Protein AF-A0A419F0R2-F1 (afdb_monomer)

Sequence (306 aa):
MMKPSVQKVLFILLLSLLSNFISAQNPELKITPLDKPAGEFGPIGFRITAPWMNGYIEMRYPETVDGDDGMYFIDHYRPDMLAHFKMEKYPDWTINQTGGEISYSYTTPEGIEFGGYVNPKSDEVNLEFFVKNHSDKIIKNISPQICLMLDKSDDFNKLKTTSDVFIWAGNKCIGLDKTTPTAANKGRDAQLVIPRKGFTNMQAVGKTKILGPGEDIGTWWRTNEESDEDIILRESRDKKHLVAVSWPGEVSFIIYNSLNPCIHAGPSIQFTIEPGRERHWYGIIYLMKNDPGELLKKYKNGKRNN

Mean predicted aligned error: 5.45 Å

Nearest PDB structures (foldseek):
  2ciq-assembly1_A  TM=4.573E-01  e=3.423E-04  Saccharomyces cerevisiae S288C
  4fqe-assembly1_A  TM=2.018E-01  e=5.118E+00  Dickeya dadantii 3937
  5h2d-assembly1_A  TM=2.076E-01  e=8.298E+00  Kluyveromyces lactis NRRL Y-1140
  5wvr-assembly1_A  TM=1.808E-01  e=9.749E+00  Kluyveromyces lactis NRRL Y-1140
  8us4-assembly1_A  TM=1.404E-01  e=5.118E+00  Pseudomonas aeruginosa PAO1

Solvent-accessible surface area (backbone atoms only — not comparable to full-atom values): 16326 Å² total; per-residue (Å²): 138,83,78,81,62,72,70,63,60,55,54,54,54,51,54,59,58,59,66,62,62,58,71,76,69,64,71,53,40,45,64,44,73,52,72,78,54,95,56,77,47,39,57,46,34,31,37,43,34,45,86,88,51,54,60,32,33,38,37,27,64,47,40,30,32,35,34,74,93,44,30,70,38,53,27,56,92,40,97,89,56,62,42,80,60,79,65,88,71,81,66,67,74,50,70,41,88,88,66,55,26,38,33,40,57,44,68,48,98,75,32,44,32,39,36,38,42,40,40,52,40,69,43,37,35,43,36,36,41,40,41,35,28,67,28,94,55,73,46,40,49,36,32,44,41,35,38,42,37,23,63,59,11,80,41,46,36,64,57,67,58,37,71,53,29,36,37,36,37,93,93,33,84,42,38,53,61,74,38,40,66,32,38,78,76,69,75,46,75,45,30,41,36,33,36,22,65,94,55,82,83,48,56,45,86,88,71,42,67,55,68,61,70,51,33,74,54,84,84,29,28,28,32,60,54,38,28,74,55,42,44,41,36,35,45,28,74,85,57,59,30,30,42,32,36,27,13,65,93,31,40,40,41,33,40,39,34,15,86,61,26,29,46,26,23,31,45,46,54,62,41,71,39,48,53,77,34,68,51,76,47,58,34,41,36,39,52,40,66,55,41,71,68,60,50,51,50,50,54,66,70,65,53,71,89,127

Radius of gyration: 22.6 Å; Cα contacts (8 Å, |Δi|>4): 716; chains: 1; bounding box: 56×76×64 Å

Secondary structure (DSSP, 8-state):
-PPPPHHHHHHHHHHHHHTT---------EEEEPPPPSSS----EEEEE-TT-SB-EEEEEEEEEEETTEEEEESS--TTS-BSS--SSPPPPEE-TTT--EEEEEE-TTSEEEEEEEEE-SSEEEEEEEEEE-SSSPEEEEEEEEEEE-TTBTTT--SS--TTEEEEETTEEEEGGGSSS-HHHHTS--EEEEEBTT--S-EEGGGEE--STT-EETTEEE-SS-BSSSEEEEE-TTSSEEEEEE-TT--SEEEEETTTTEEE----S-EEE-TT-EEEEEEEEEEEES-HHHHHHHHHHT----

pLDDT: mean 91.79, std 13.31, range [42.09, 98.81]

Structure (mmCIF, N/CA/C/O backbone):
data_AF-A0A419F0R2-F1
#
_entry.id   AF-A0A419F0R2-F1
#
loop_
_atom_site.group_PDB
_atom_site.id
_atom_site.type_symbol
_atom_site.label_atom_id
_atom_site.label_alt_id
_atom_site.label_comp_id
_atom_site.label_asym_id
_atom_site.label_entity_id
_atom_site.label_seq_id
_atom_site.pdbx_PDB_ins_code
_atom_site.Cartn_x
_atom_site.Cartn_y
_atom_site.Cartn_z
_atom_site.occupancy
_atom_site.B_iso_or_equiv
_atom_site.auth_seq_id
_atom_site.auth_comp_id
_atom_site.auth_asym_id
_atom_site.auth_atom_id
_atom_site.pdbx_PDB_model_num
ATOM 1 N N . MET A 1 1 ? 26.197 -56.086 42.556 1.00 48.00 1 MET A N 1
ATOM 2 C CA . MET A 1 1 ? 26.161 -54.680 42.092 1.00 48.00 1 MET A CA 1
ATOM 3 C C . MET A 1 1 ? 26.710 -54.624 40.669 1.00 48.00 1 MET A C 1
ATOM 5 O O . MET A 1 1 ? 27.912 -54.765 40.489 1.00 48.00 1 MET A O 1
ATOM 9 N N . MET A 1 2 ? 25.839 -54.538 39.657 1.00 42.09 2 MET A N 1
ATOM 10 C CA . MET A 1 2 ? 26.239 -54.518 38.240 1.00 42.09 2 MET A CA 1
ATOM 11 C C . MET A 1 2 ? 26.561 -53.087 37.794 1.00 42.09 2 MET A C 1
ATOM 13 O O . MET A 1 2 ? 25.745 -52.185 37.973 1.00 42.09 2 MET A O 1
ATOM 17 N N . LYS A 1 3 ? 27.750 -52.892 37.210 1.00 50.62 3 LYS A N 1
ATOM 18 C CA . LYS A 1 3 ? 28.144 -51.638 36.555 1.00 50.62 3 LYS A CA 1
ATOM 19 C C . LYS A 1 3 ? 27.260 -51.421 35.315 1.00 50.62 3 LYS A C 1
ATOM 21 O O . LYS A 1 3 ? 27.138 -52.353 34.518 1.00 50.62 3 LYS A O 1
ATOM 26 N N . PRO A 1 4 ? 26.653 -50.238 35.118 1.00 52.69 4 PRO A N 1
ATOM 27 C CA . PRO A 1 4 ? 25.913 -49.954 33.894 1.00 52.69 4 PRO A CA 1
ATOM 28 C C . PRO A 1 4 ? 26.860 -50.007 32.687 1.00 52.69 4 PRO A C 1
ATOM 30 O O . PRO A 1 4 ? 27.952 -49.438 32.710 1.00 52.69 4 PRO A O 1
ATOM 33 N N . SER A 1 5 ? 26.455 -50.731 31.640 1.00 57.19 5 SER A N 1
ATOM 34 C CA . SER A 1 5 ? 27.241 -50.902 30.417 1.00 57.19 5 SER A CA 1
ATOM 35 C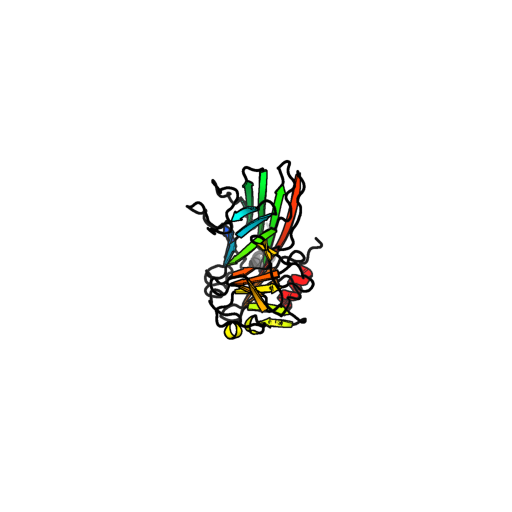 C . SER A 1 5 ? 27.398 -49.569 29.683 1.00 57.19 5 SER A C 1
ATOM 37 O O . SER A 1 5 ? 26.402 -48.900 29.395 1.00 57.19 5 SER A O 1
ATOM 39 N N . VAL A 1 6 ? 28.633 -49.246 29.300 1.00 58.06 6 VAL A N 1
ATOM 40 C CA . VAL A 1 6 ? 29.054 -48.044 28.552 1.00 58.06 6 VAL A CA 1
ATOM 41 C C . VAL A 1 6 ? 28.182 -47.753 27.311 1.00 58.06 6 VAL A C 1
ATOM 43 O O . VAL A 1 6 ? 27.991 -46.596 26.948 1.00 58.06 6 VAL A O 1
ATOM 46 N N . GLN A 1 7 ? 27.542 -48.769 26.720 1.00 56.03 7 GLN A N 1
ATOM 47 C CA . GLN A 1 7 ? 26.613 -48.615 25.590 1.00 56.03 7 GLN A CA 1
ATOM 48 C C . GLN A 1 7 ? 25.341 -47.795 25.885 1.00 56.03 7 GLN A C 1
ATOM 50 O O . GLN A 1 7 ? 24.845 -47.130 24.980 1.00 56.03 7 GLN A O 1
ATOM 55 N N . LYS A 1 8 ? 24.815 -47.775 27.121 1.00 52.78 8 LYS A N 1
ATOM 56 C CA . LYS A 1 8 ? 23.612 -46.973 27.444 1.00 52.78 8 LYS A CA 1
ATOM 57 C C . LYS A 1 8 ? 23.913 -45.480 27.596 1.00 52.78 8 LYS A C 1
ATOM 59 O O . LYS A 1 8 ? 23.045 -44.659 27.322 1.00 52.78 8 LYS A O 1
ATOM 64 N N . VAL A 1 9 ? 25.140 -45.126 27.980 1.00 55.31 9 VAL A N 1
ATOM 65 C CA . VAL A 1 9 ? 25.569 -43.723 28.108 1.00 55.31 9 VAL A CA 1
ATOM 66 C C . VAL A 1 9 ? 25.796 -43.099 26.728 1.00 55.31 9 VAL A C 1
ATOM 68 O O . VAL A 1 9 ? 25.415 -41.954 26.504 1.00 55.31 9 VAL A O 1
ATOM 71 N N . LEU A 1 10 ? 26.317 -43.872 25.768 1.00 54.31 10 LEU A N 1
ATOM 72 C CA . LEU A 1 10 ? 26.559 -43.389 24.404 1.00 54.31 10 LEU A CA 1
ATOM 73 C C . LEU A 1 10 ? 25.256 -43.121 23.622 1.00 54.31 10 LEU A C 1
ATOM 75 O O . LEU A 1 10 ? 25.200 -42.193 22.820 1.00 54.31 10 LEU A O 1
ATOM 79 N N . PHE A 1 11 ? 24.190 -43.886 23.886 1.00 53.84 11 PHE A N 1
ATOM 80 C CA . PHE A 1 11 ? 22.898 -43.724 23.203 1.00 53.84 11 PHE A CA 1
ATOM 81 C C . PHE A 1 11 ? 22.106 -42.499 23.697 1.00 53.84 11 PHE A C 1
ATOM 83 O O . PHE A 1 11 ? 21.453 -41.825 22.905 1.00 53.84 11 PHE A O 1
ATOM 90 N N . ILE A 1 12 ? 22.211 -42.159 24.989 1.00 54.66 12 ILE A N 1
ATOM 91 C CA . ILE A 1 12 ? 21.603 -40.937 25.547 1.00 54.66 12 ILE A CA 1
ATOM 92 C C . ILE A 1 12 ? 22.347 -39.688 25.046 1.00 54.66 12 ILE A C 1
ATOM 94 O O . ILE A 1 12 ? 21.705 -38.699 24.699 1.00 54.66 12 ILE A O 1
ATOM 98 N N . LEU A 1 13 ? 23.678 -39.759 24.905 1.00 52.50 13 LEU A N 1
ATOM 99 C CA . LEU A 1 13 ? 24.477 -38.667 24.338 1.00 52.50 13 LEU A CA 1
ATOM 100 C C . LEU A 1 13 ? 24.155 -38.393 22.857 1.00 52.50 13 LEU A C 1
ATOM 102 O O . LEU A 1 13 ? 24.107 -37.231 22.452 1.00 52.50 13 LEU A O 1
ATOM 106 N N . LEU A 1 14 ? 23.851 -39.428 22.061 1.00 50.59 14 LEU A N 1
ATOM 107 C CA . LEU A 1 14 ? 23.432 -39.251 20.664 1.00 50.59 14 LEU A CA 1
ATOM 108 C C . LEU A 1 14 ? 22.038 -38.607 20.537 1.00 50.59 14 LEU A C 1
ATOM 110 O O . LEU A 1 14 ? 21.841 -37.760 19.667 1.00 50.59 14 LEU A O 1
ATOM 114 N N . LEU A 1 15 ? 21.086 -38.938 21.421 1.00 51.28 15 LEU A N 1
ATOM 115 C CA . LEU A 1 15 ? 19.764 -38.291 21.433 1.00 51.28 15 LEU A CA 1
ATOM 116 C C . LEU A 1 15 ? 19.819 -36.829 21.909 1.00 51.28 15 LEU A C 1
ATOM 118 O O . LEU A 1 15 ? 19.055 -36.007 21.402 1.00 51.28 15 LEU A O 1
ATOM 122 N N . SER A 1 16 ? 20.747 -36.470 22.805 1.00 50.94 16 SER A N 1
ATOM 123 C CA . SER A 1 16 ? 20.987 -35.067 23.191 1.00 50.94 16 SER A CA 1
ATOM 124 C C . SER A 1 16 ? 21.730 -34.243 22.129 1.00 50.94 16 SER A C 1
ATOM 126 O O . SER A 1 16 ? 21.628 -33.019 22.109 1.00 50.94 16 SER A O 1
ATOM 128 N N . LEU A 1 17 ? 22.461 -34.895 21.218 1.00 49.03 17 LEU A N 1
ATOM 129 C CA . LEU A 1 17 ? 23.081 -34.229 20.066 1.00 49.03 17 LEU A CA 1
ATOM 130 C C . LEU A 1 17 ? 22.094 -34.055 18.900 1.00 49.03 17 LEU A C 1
ATOM 132 O O . LEU A 1 17 ? 22.219 -33.099 18.143 1.00 49.03 17 LEU A O 1
ATOM 136 N N . LEU A 1 18 ? 21.068 -34.909 18.795 1.00 50.09 18 LEU A N 1
ATOM 137 C CA . LEU A 1 18 ? 20.003 -34.791 17.789 1.00 50.09 18 LEU A CA 1
ATOM 138 C C . LEU A 1 18 ? 18.869 -33.831 18.187 1.00 50.09 18 LEU A C 1
ATOM 140 O O . LEU A 1 18 ? 18.204 -33.289 17.312 1.00 50.09 18 LEU A O 1
ATOM 144 N N . SER A 1 19 ? 18.674 -33.559 19.479 1.00 48.81 19 SER A N 1
ATOM 145 C CA . SER A 1 19 ? 17.728 -32.530 19.956 1.00 48.81 19 SER A CA 1
ATOM 146 C C . SER A 1 19 ? 18.308 -31.107 19.924 1.00 48.81 19 SER A C 1
ATOM 148 O O . SER A 1 19 ? 17.569 -30.143 20.092 1.00 48.81 19 SER A O 1
ATOM 150 N N . ASN A 1 20 ? 19.606 -30.976 19.617 1.00 44.16 20 ASN A N 1
ATOM 151 C CA . ASN A 1 20 ? 20.259 -29.713 19.269 1.00 44.16 20 ASN A CA 1
ATOM 152 C C . ASN A 1 20 ? 20.347 -29.466 17.754 1.00 44.16 20 ASN A C 1
ATOM 154 O O . ASN A 1 20 ? 20.950 -28.475 17.341 1.00 44.16 20 ASN A O 1
ATOM 158 N N . PHE A 1 21 ? 19.630 -30.242 16.925 1.00 49.34 21 PHE A N 1
ATOM 159 C CA . PHE A 1 21 ? 18.995 -29.651 15.742 1.00 49.34 21 PHE A CA 1
ATOM 160 C C . PHE A 1 21 ? 17.863 -28.744 16.233 1.00 49.34 21 PHE A C 1
ATOM 162 O O . PHE A 1 21 ? 16.681 -28.980 15.992 1.00 49.34 21 PHE A O 1
ATOM 169 N N . ILE A 1 22 ? 18.272 -27.711 16.978 1.00 53.12 22 ILE A N 1
ATOM 170 C CA . ILE A 1 22 ? 17.604 -26.432 17.091 1.00 53.12 22 ILE A CA 1
ATOM 171 C C . ILE A 1 22 ? 17.169 -26.171 15.666 1.00 53.12 22 ILE A C 1
ATOM 173 O O . ILE A 1 22 ? 18.026 -25.997 14.796 1.00 53.12 22 ILE A O 1
ATOM 177 N N . SER A 1 23 ? 15.861 -26.305 15.421 1.00 49.38 23 SER A N 1
ATOM 178 C CA . SER A 1 23 ? 15.212 -25.802 14.222 1.00 49.38 23 SER A CA 1
ATOM 179 C C . SER A 1 23 ? 15.902 -24.485 13.963 1.00 49.38 23 SER A C 1
ATOM 181 O O . SER A 1 23 ? 15.753 -23.588 14.793 1.00 49.38 23 SER A O 1
ATOM 183 N N . ALA A 1 24 ? 16.768 -24.428 12.946 1.00 48.16 24 ALA A N 1
ATOM 184 C CA . ALA A 1 24 ? 17.419 -23.195 12.565 1.00 48.16 24 ALA A CA 1
ATOM 185 C C . ALA A 1 24 ? 16.235 -22.296 12.265 1.00 48.16 24 ALA A C 1
ATOM 187 O O . ALA A 1 24 ? 15.557 -22.508 11.260 1.00 48.16 24 ALA A O 1
ATOM 188 N N . GLN A 1 25 ? 15.863 -21.467 13.245 1.00 56.91 25 GLN A N 1
ATOM 189 C CA . GLN A 1 25 ? 14.710 -20.601 13.155 1.00 56.91 25 GLN A CA 1
ATOM 190 C C . GLN A 1 25 ? 15.072 -19.751 11.961 1.00 56.91 25 GLN A C 1
ATOM 192 O O . GLN A 1 25 ? 16.032 -18.978 12.028 1.00 56.91 25 GLN A O 1
ATOM 197 N N . ASN A 1 26 ? 14.428 -20.042 10.825 1.00 56.28 26 ASN A N 1
ATOM 198 C CA . ASN A 1 26 ? 14.600 -19.264 9.615 1.00 56.28 26 ASN A CA 1
ATOM 199 C C . ASN A 1 26 ? 14.479 -17.827 10.080 1.00 56.28 26 ASN A C 1
ATOM 201 O O . ASN A 1 26 ? 13.499 -17.540 10.763 1.00 56.28 26 ASN A O 1
ATOM 205 N N . PRO A 1 27 ? 15.493 -16.987 9.853 1.00 60.75 27 PRO A N 1
ATOM 206 C CA . PRO A 1 27 ? 15.555 -15.725 10.554 1.00 60.75 27 PRO A CA 1
ATOM 207 C C . PRO A 1 27 ? 14.294 -14.936 10.177 1.00 60.75 27 PRO A C 1
ATOM 209 O O . PRO A 1 27 ? 14.055 -14.652 9.003 1.00 60.75 27 PRO A O 1
ATOM 212 N N . GLU A 1 28 ? 13.420 -14.754 11.169 1.00 87.19 28 GLU A N 1
ATOM 213 C CA . GLU A 1 28 ? 12.020 -14.405 10.938 1.00 87.19 28 GLU A CA 1
ATOM 214 C C . GLU A 1 28 ? 11.892 -12.917 10.626 1.00 87.19 28 GLU A C 1
ATOM 216 O O . GLU A 1 28 ? 12.677 -12.085 11.098 1.00 87.19 28 GLU A O 1
ATOM 221 N N . LEU A 1 29 ? 10.883 -12.569 9.828 1.00 95.94 29 LEU A N 1
ATOM 222 C CA . LEU A 1 29 ? 10.497 -11.178 9.664 1.00 95.94 29 LEU A CA 1
ATOM 223 C C . LEU A 1 29 ? 10.093 -10.614 11.022 1.00 95.94 29 LEU A C 1
ATOM 225 O O . LEU A 1 29 ? 9.286 -11.201 11.742 1.00 95.94 29 LEU A O 1
ATOM 229 N N . LYS A 1 30 ? 10.616 -9.437 11.353 1.00 96.69 30 LYS A N 1
ATOM 230 C CA . LYS A 1 30 ? 10.228 -8.724 12.566 1.00 96.69 30 LYS A CA 1
ATOM 231 C C . LYS A 1 30 ? 9.359 -7.538 12.198 1.00 96.69 30 LYS A C 1
ATOM 233 O O . LYS A 1 30 ? 9.728 -6.735 11.340 1.00 96.69 30 LYS A O 1
ATOM 238 N N . ILE A 1 31 ? 8.236 -7.422 12.896 1.00 97.94 31 ILE A N 1
ATOM 239 C CA . ILE A 1 31 ? 7.354 -6.262 12.831 1.00 97.94 31 ILE A CA 1
ATOM 240 C C . ILE A 1 31 ? 7.406 -5.485 14.140 1.00 97.94 31 ILE A C 1
ATOM 242 O O . ILE A 1 31 ? 7.629 -6.044 15.214 1.00 97.94 31 ILE A O 1
ATOM 246 N N . THR A 1 32 ? 7.281 -4.166 14.068 1.00 98.00 32 THR A N 1
ATOM 247 C CA . THR A 1 32 ? 7.277 -3.299 15.253 1.00 98.00 32 THR A CA 1
ATOM 248 C C . THR A 1 32 ? 6.362 -2.110 14.995 1.00 98.00 32 THR A C 1
ATOM 250 O O . THR A 1 32 ? 6.541 -1.462 13.965 1.00 98.00 32 THR A O 1
ATOM 253 N N . PRO A 1 33 ? 5.400 -1.804 15.883 1.00 98.50 33 PRO A N 1
ATOM 254 C CA . PRO A 1 33 ? 4.568 -0.614 15.742 1.00 98.50 33 PRO A CA 1
ATOM 255 C C . PRO A 1 33 ? 5.384 0.664 15.532 1.00 98.50 33 PRO A C 1
ATOM 257 O O . PRO A 1 33 ? 6.482 0.802 16.077 1.00 98.50 33 PRO A O 1
ATOM 260 N N . LEU A 1 34 ? 4.847 1.597 14.748 1.00 98.31 34 LEU A N 1
ATOM 261 C CA . LEU A 1 34 ? 5.403 2.943 14.661 1.00 98.31 34 LEU A CA 1
ATOM 262 C C . LEU A 1 34 ? 5.211 3.689 15.981 1.00 98.31 34 LEU A C 1
ATOM 264 O O . LEU A 1 34 ? 4.262 3.445 16.731 1.00 98.31 34 LEU A O 1
ATOM 268 N N . ASP A 1 35 ? 6.122 4.620 16.239 1.00 97.50 35 ASP A N 1
ATOM 269 C CA . ASP A 1 35 ? 6.008 5.534 17.365 1.00 97.50 35 ASP A CA 1
ATOM 270 C C . ASP A 1 35 ? 4.767 6.417 17.187 1.00 97.50 35 ASP A C 1
ATOM 272 O O . ASP A 1 35 ? 4.438 6.832 16.072 1.00 97.50 35 ASP A O 1
ATOM 276 N N . LYS A 1 36 ? 4.073 6.717 18.290 1.00 96.44 36 LYS A N 1
ATOM 277 C CA . LYS A 1 36 ? 2.888 7.576 18.228 1.00 96.44 36 LYS A CA 1
ATOM 278 C C . LYS A 1 36 ? 3.276 8.971 17.730 1.00 96.44 36 LYS A C 1
ATOM 280 O O . LYS A 1 36 ? 4.237 9.545 18.253 1.00 96.44 36 LYS A O 1
ATOM 285 N N . PRO A 1 37 ? 2.524 9.548 16.781 1.00 94.56 37 PRO A N 1
ATOM 286 C CA . PRO A 1 37 ? 2.745 10.919 16.352 1.00 94.56 37 PRO A CA 1
ATOM 287 C C . PRO A 1 37 ? 2.638 11.897 17.523 1.00 94.56 37 PRO A C 1
ATOM 289 O O . PRO A 1 37 ? 1.771 11.769 18.385 1.00 94.56 37 PRO A O 1
ATOM 292 N N . ALA A 1 38 ? 3.518 12.898 17.538 1.00 90.62 38 ALA A N 1
ATOM 293 C CA . ALA A 1 38 ? 3.481 13.973 18.530 1.00 90.62 38 ALA A CA 1
ATOM 294 C C . ALA A 1 38 ? 2.476 15.088 18.176 1.00 90.62 38 ALA A C 1
ATOM 296 O O . ALA A 1 38 ? 2.225 15.967 18.997 1.00 90.62 38 ALA A O 1
ATOM 297 N N . GLY A 1 39 ? 1.947 15.088 16.948 1.00 89.38 39 GLY A N 1
ATOM 298 C CA . GLY A 1 39 ? 1.055 16.120 16.424 1.00 89.38 39 GLY A CA 1
ATOM 299 C C . GLY A 1 39 ? -0.328 15.595 16.049 1.00 89.38 39 GLY A C 1
ATOM 300 O O . GLY A 1 39 ? -0.652 14.430 16.257 1.00 89.38 39 GLY A O 1
ATOM 301 N N . GLU A 1 40 ? -1.129 16.483 15.460 1.00 89.00 40 GLU A N 1
ATOM 302 C CA . GLU A 1 40 ? -2.480 16.175 14.967 1.00 89.00 40 GLU A CA 1
ATOM 303 C C . GLU A 1 40 ? -2.468 15.071 13.903 1.00 89.00 40 GLU A C 1
ATOM 305 O O . GLU A 1 40 ? -3.311 14.179 13.918 1.00 89.00 40 GLU A O 1
ATOM 310 N N . PHE A 1 41 ? -1.470 15.105 13.022 1.00 94.06 41 PHE A N 1
ATOM 311 C CA . PHE A 1 41 ? -1.293 14.135 11.951 1.00 94.06 41 PHE A CA 1
ATOM 312 C C . PHE A 1 41 ? -0.090 13.236 12.217 1.00 94.06 41 PHE A C 1
ATOM 314 O O . PHE A 1 41 ? 0.963 13.693 12.674 1.00 94.06 41 PHE A O 1
ATOM 321 N N . GLY A 1 42 ? -0.231 11.974 11.842 1.00 95.31 42 GLY A N 1
ATOM 322 C CA . GLY A 1 42 ? 0.866 11.050 11.640 1.00 95.31 42 GLY A CA 1
ATOM 323 C C . GLY A 1 42 ? 0.367 9.620 11.437 1.00 95.31 42 GLY A C 1
ATOM 324 O O . GLY A 1 42 ? -0.796 9.316 11.713 1.00 95.31 42 GLY A O 1
ATOM 325 N N . PRO A 1 43 ? 1.233 8.736 10.925 1.00 97.06 43 PRO A N 1
ATOM 326 C CA . PRO A 1 43 ? 0.846 7.388 10.540 1.00 97.06 43 PRO A CA 1
ATOM 327 C C . PRO A 1 43 ? 0.484 6.531 11.752 1.00 97.06 43 PRO A C 1
ATOM 329 O O . PRO A 1 43 ? 1.222 6.468 12.736 1.00 97.06 43 PRO A O 1
ATOM 332 N N . ILE A 1 44 ? -0.615 5.787 11.629 1.00 97.88 44 ILE A N 1
ATOM 333 C CA . ILE A 1 44 ? -0.792 4.530 12.357 1.00 97.88 44 ILE A CA 1
ATOM 334 C C . ILE A 1 44 ? -0.203 3.446 11.466 1.00 97.88 44 ILE A C 1
ATOM 336 O O . ILE A 1 44 ? -0.573 3.328 10.301 1.00 97.88 44 ILE A O 1
ATOM 340 N N . GLY A 1 45 ? 0.738 2.663 11.974 1.00 98.25 45 GLY A N 1
ATOM 341 C CA . GLY A 1 45 ? 1.421 1.692 11.135 1.00 98.25 45 GLY A CA 1
ATOM 342 C C . GLY A 1 45 ? 2.465 0.885 11.873 1.00 98.25 45 GLY A C 1
ATOM 343 O O . GLY A 1 45 ? 2.560 0.925 13.101 1.00 98.25 45 GLY A O 1
ATOM 344 N N . PHE A 1 46 ? 3.269 0.160 11.107 1.00 98.75 46 PHE A N 1
ATOM 345 C CA . PHE A 1 46 ? 4.344 -0.668 11.638 1.00 98.75 46 PHE A CA 1
ATOM 346 C C . PHE A 1 46 ? 5.534 -0.732 10.679 1.00 98.75 46 PHE A C 1
ATOM 348 O O . PHE A 1 46 ? 5.393 -0.614 9.462 1.00 98.75 46 PHE A O 1
ATOM 355 N N . ARG A 1 47 ? 6.717 -0.938 11.254 1.00 98.69 47 ARG A N 1
ATOM 356 C CA . ARG A 1 47 ? 7.966 -1.234 10.551 1.00 98.69 47 ARG A CA 1
ATOM 357 C C . ARG A 1 47 ? 8.044 -2.727 10.274 1.00 98.69 47 ARG A C 1
ATOM 359 O O . ARG A 1 47 ? 7.626 -3.525 11.113 1.00 98.69 47 ARG A O 1
ATOM 366 N N . ILE A 1 48 ? 8.637 -3.093 9.145 1.00 98.62 48 ILE A N 1
ATOM 367 C CA . ILE A 1 48 ? 8.985 -4.469 8.793 1.00 98.62 48 ILE A CA 1
ATOM 368 C C . ILE A 1 48 ? 10.484 -4.511 8.521 1.00 98.62 48 ILE A C 1
ATOM 370 O O . ILE A 1 48 ? 10.996 -3.754 7.695 1.00 98.62 48 ILE A O 1
ATOM 374 N N . THR A 1 49 ? 11.181 -5.408 9.207 1.00 98.25 49 THR A N 1
ATOM 375 C CA . THR A 1 49 ? 12.601 -5.695 8.980 1.00 98.25 49 THR A CA 1
ATOM 376 C C . THR A 1 49 ? 12.772 -7.143 8.563 1.00 98.25 49 THR A C 1
ATOM 378 O O . THR A 1 49 ? 12.146 -8.033 9.146 1.00 98.25 49 THR A O 1
ATOM 381 N N . ALA A 1 50 ? 13.661 -7.371 7.600 1.00 97.56 50 ALA A N 1
ATOM 382 C CA . ALA A 1 50 ? 14.118 -8.697 7.217 1.00 97.56 50 ALA A CA 1
ATOM 383 C C . ALA A 1 50 ? 15.631 -8.826 7.483 1.00 97.56 50 ALA A C 1
ATOM 385 O O . ALA A 1 50 ? 16.346 -7.832 7.375 1.00 97.56 50 ALA A O 1
ATOM 386 N N . PRO A 1 51 ? 16.154 -10.028 7.773 1.00 96.69 51 PRO A N 1
ATOM 387 C CA . PRO A 1 51 ? 17.576 -10.237 8.088 1.00 96.69 51 PRO A CA 1
ATOM 388 C C . PRO A 1 51 ? 18.546 -9.817 6.976 1.00 96.69 51 PRO A C 1
ATOM 390 O O . PRO A 1 51 ? 19.696 -9.485 7.243 1.00 96.69 51 PRO A O 1
ATOM 393 N N . TRP A 1 52 ? 18.087 -9.868 5.726 1.00 97.06 52 TRP A N 1
ATOM 394 C CA . TRP A 1 52 ? 18.849 -9.477 4.541 1.00 97.06 52 TRP A CA 1
ATOM 395 C C . TRP A 1 52 ? 18.690 -7.995 4.177 1.00 97.06 52 TRP A C 1
ATOM 397 O O . TRP A 1 52 ? 19.385 -7.529 3.279 1.00 97.06 52 TRP A O 1
ATOM 407 N N . MET A 1 53 ? 17.771 -7.278 4.828 1.00 98.25 53 MET A N 1
ATOM 408 C CA . MET A 1 53 ? 17.415 -5.900 4.497 1.00 98.25 53 MET A CA 1
ATOM 409 C C . MET A 1 53 ? 18.266 -4.917 5.301 1.00 98.25 53 MET A C 1
ATOM 411 O O . MET A 1 53 ? 18.363 -5.018 6.524 1.00 98.25 53 MET A O 1
ATOM 415 N N . ASN A 1 54 ? 18.837 -3.925 4.626 1.00 98.31 54 ASN A N 1
ATOM 416 C CA . ASN A 1 54 ? 19.455 -2.772 5.260 1.00 98.31 54 ASN A CA 1
ATOM 417 C C . ASN A 1 54 ? 18.401 -1.674 5.492 1.00 98.31 54 ASN A C 1
ATOM 419 O O . ASN A 1 54 ? 17.843 -1.111 4.543 1.00 98.31 54 ASN A O 1
ATOM 423 N N . GLY A 1 55 ? 18.122 -1.383 6.764 1.00 98.31 55 GLY A N 1
ATOM 424 C CA . GLY A 1 55 ? 17.047 -0.486 7.192 1.00 98.31 55 GLY A CA 1
ATOM 425 C C . GLY A 1 55 ? 15.732 -1.229 7.434 1.00 98.31 55 GLY A C 1
ATOM 426 O O . GLY A 1 55 ? 15.726 -2.339 7.964 1.00 98.31 55 GLY A O 1
ATOM 427 N N . TYR A 1 56 ? 14.612 -0.598 7.091 1.00 98.69 56 TYR A N 1
ATOM 428 C CA . TYR A 1 56 ? 13.270 -1.175 7.216 1.00 98.69 56 TYR A CA 1
ATOM 429 C C . TYR A 1 56 ? 12.320 -0.577 6.176 1.00 98.69 56 TYR A C 1
ATOM 431 O O . TYR A 1 56 ? 12.619 0.438 5.555 1.00 98.69 56 TYR A O 1
ATOM 439 N N . ILE A 1 57 ? 11.157 -1.192 6.000 1.00 98.75 57 ILE A N 1
ATOM 440 C CA . ILE A 1 57 ? 10.028 -0.604 5.265 1.00 98.75 57 ILE A CA 1
ATOM 441 C C . ILE A 1 57 ? 8.890 -0.310 6.246 1.00 98.75 57 ILE A C 1
ATOM 443 O O . ILE A 1 57 ? 8.813 -0.939 7.304 1.00 98.75 57 ILE A O 1
ATOM 447 N N . GLU A 1 58 ? 8.017 0.642 5.925 1.00 98.62 58 GLU A N 1
ATOM 448 C CA . GLU A 1 58 ? 6.897 1.027 6.794 1.00 98.62 58 GLU A CA 1
ATOM 449 C C . GLU A 1 58 ? 5.562 0.791 6.096 1.00 98.62 58 GLU A C 1
ATOM 451 O O . GLU A 1 58 ? 5.373 1.167 4.943 1.00 98.62 58 GLU A O 1
ATOM 456 N N . MET A 1 59 ? 4.612 0.197 6.806 1.00 98.56 59 MET A N 1
ATOM 457 C CA . MET A 1 59 ? 3.235 0.075 6.349 1.00 98.56 59 MET A CA 1
ATOM 458 C C . MET A 1 59 ? 2.373 1.098 7.084 1.00 98.56 59 MET A C 1
ATOM 460 O O . MET A 1 59 ? 2.204 0.992 8.300 1.00 98.56 59 MET A O 1
ATOM 464 N N . ARG A 1 60 ? 1.816 2.069 6.354 1.00 98.31 60 ARG A N 1
ATOM 465 C CA . ARG A 1 60 ? 0.797 3.006 6.856 1.00 98.31 60 ARG A CA 1
ATOM 466 C C . ARG A 1 60 ? -0.547 2.291 6.773 1.00 98.31 60 ARG A C 1
ATOM 468 O O . ARG A 1 60 ? -1.003 1.940 5.681 1.00 98.31 60 ARG A O 1
ATOM 475 N N . TYR A 1 61 ? -1.124 1.993 7.928 1.00 98.06 61 TYR A N 1
ATOM 476 C CA . TYR A 1 61 ? -2.131 0.957 8.105 1.00 98.06 61 TYR A CA 1
ATOM 477 C C . TYR A 1 61 ? -3.293 1.456 8.971 1.00 98.06 61 TYR A C 1
ATOM 479 O O . TYR A 1 61 ? -3.387 1.029 10.121 1.00 98.06 61 TYR A O 1
ATOM 487 N N . PRO A 1 62 ? -4.168 2.342 8.454 1.00 97.69 62 PRO A N 1
ATOM 488 C CA . PRO A 1 62 ? -4.219 2.824 7.072 1.00 97.69 62 PRO A CA 1
ATOM 489 C C . PRO A 1 62 ? -3.482 4.163 6.887 1.00 97.69 62 PRO A C 1
ATOM 491 O O . PRO A 1 62 ? -3.029 4.779 7.847 1.00 97.69 62 PRO A O 1
ATOM 494 N N . GLU A 1 63 ? -3.369 4.617 5.640 1.00 97.19 63 GLU A N 1
ATOM 495 C CA . GLU A 1 63 ? -3.044 6.010 5.302 1.00 97.19 63 GLU A CA 1
ATOM 496 C C . GLU A 1 63 ? -4.306 6.883 5.338 1.00 97.19 63 GLU A C 1
ATOM 498 O O . GLU A 1 63 ? -4.294 7.976 5.905 1.00 97.19 63 GLU A O 1
ATOM 503 N N . THR A 1 64 ? -5.410 6.382 4.768 1.00 97.06 64 THR A N 1
ATOM 504 C CA . THR A 1 64 ? -6.724 7.038 4.822 1.00 97.06 64 THR A CA 1
ATOM 505 C C . THR A 1 64 ? -7.852 6.048 5.075 1.00 97.06 64 THR A C 1
ATOM 507 O O . THR A 1 64 ? -7.737 4.871 4.738 1.00 97.06 64 THR A O 1
ATOM 510 N N . VAL A 1 65 ? -8.972 6.543 5.599 1.00 96.81 65 VAL A N 1
ATOM 511 C CA . VAL A 1 65 ? -10.274 5.860 5.570 1.00 96.81 65 VAL A CA 1
ATOM 512 C C . VAL A 1 65 ? -11.304 6.877 5.098 1.00 96.81 65 VAL A C 1
ATOM 514 O O . VAL A 1 65 ? -11.579 7.835 5.819 1.00 96.81 65 VAL A O 1
ATOM 517 N N . ASP A 1 66 ? -11.848 6.699 3.897 1.00 95.06 66 ASP A N 1
ATOM 518 C CA . ASP A 1 66 ? -12.816 7.617 3.293 1.00 95.06 66 ASP A CA 1
ATOM 519 C C . ASP A 1 66 ? -14.150 6.941 2.978 1.00 95.06 66 ASP A C 1
ATOM 521 O O . ASP A 1 66 ? -14.209 5.730 2.789 1.00 95.06 66 ASP A O 1
ATOM 525 N N . GLY A 1 67 ? -15.220 7.735 2.951 1.00 94.62 67 GLY A N 1
ATOM 526 C CA . GLY A 1 67 ? -16.573 7.344 2.569 1.00 94.62 67 GLY A CA 1
ATOM 527 C C . GLY A 1 67 ? -17.326 8.491 1.884 1.00 94.62 67 GLY A C 1
ATOM 528 O O . GLY A 1 67 ? -16.803 9.586 1.655 1.00 94.62 67 GLY A O 1
ATOM 529 N N . ASP A 1 68 ? -18.587 8.254 1.526 1.00 94.12 68 ASP A N 1
ATOM 530 C CA . ASP A 1 68 ? -19.409 9.240 0.815 1.00 94.12 68 ASP A CA 1
ATOM 531 C C . ASP A 1 68 ? -19.702 10.503 1.630 1.00 94.12 68 ASP A C 1
ATOM 533 O O . ASP A 1 68 ? -19.852 11.582 1.052 1.00 94.12 68 ASP A O 1
ATOM 537 N N . ASP A 1 69 ? -19.817 10.380 2.944 1.00 91.62 69 ASP A N 1
ATOM 538 C CA . ASP A 1 69 ? -20.045 11.505 3.846 1.00 91.62 69 ASP A CA 1
ATOM 539 C C . ASP A 1 69 ? -18.752 12.278 4.144 1.00 91.62 69 ASP A C 1
ATOM 541 O O . ASP A 1 69 ? -18.839 13.434 4.540 1.00 91.62 69 ASP A O 1
ATOM 545 N N . GLY A 1 70 ? -17.571 11.700 3.897 1.00 92.62 70 GLY A N 1
ATOM 546 C CA . GLY A 1 70 ? -16.272 12.371 3.898 1.00 92.62 70 GLY A CA 1
ATOM 547 C C . GLY A 1 70 ? -15.131 11.483 4.398 1.00 92.62 70 GLY A C 1
ATOM 548 O O . GLY A 1 70 ? -15.170 10.262 4.283 1.00 92.62 70 GLY A O 1
ATOM 549 N N . MET A 1 71 ? -14.073 12.111 4.905 1.00 95.06 71 MET A N 1
ATOM 550 C CA . MET A 1 71 ? -12.857 11.426 5.344 1.00 95.06 71 MET A CA 1
ATOM 551 C C . MET A 1 71 ? -12.931 11.131 6.845 1.00 95.06 71 MET A C 1
ATOM 553 O O . MET A 1 71 ? -13.025 12.052 7.653 1.00 95.06 71 MET A O 1
ATOM 557 N N . TYR A 1 72 ? -12.850 9.864 7.234 1.00 95.44 72 TYR A N 1
ATOM 558 C CA . TYR A 1 72 ? -12.833 9.456 8.640 1.00 95.44 72 TYR A CA 1
ATOM 559 C C . TYR A 1 72 ? -11.427 9.446 9.227 1.00 95.44 72 TYR A C 1
ATOM 561 O O . TYR A 1 72 ? -11.255 9.634 10.423 1.00 95.44 72 TYR A O 1
ATOM 569 N N . PHE A 1 73 ? -10.402 9.235 8.408 1.00 96.50 73 PHE A N 1
ATOM 570 C CA . PHE A 1 73 ? -9.022 9.278 8.872 1.00 96.50 73 PHE A CA 1
ATOM 571 C C . PHE A 1 73 ? -8.086 9.687 7.745 1.00 96.50 73 PHE A C 1
ATOM 573 O O . PHE A 1 73 ? -8.211 9.197 6.627 1.00 96.50 73 PHE A O 1
ATOM 580 N N . ILE A 1 74 ? -7.124 10.547 8.064 1.00 96.56 74 ILE A N 1
ATOM 581 C CA . ILE A 1 74 ? -5.964 10.837 7.229 1.00 96.56 74 ILE A CA 1
ATOM 582 C C . ILE A 1 74 ? -4.771 11.060 8.149 1.00 96.56 74 ILE A C 1
ATOM 584 O O . ILE A 1 74 ? -4.845 11.798 9.130 1.00 96.56 74 ILE A O 1
ATOM 588 N N . ASP A 1 75 ? -3.660 10.420 7.837 1.00 96.44 75 ASP A N 1
ATOM 589 C CA . ASP A 1 75 ? -2.459 10.460 8.666 1.00 96.44 75 ASP A CA 1
ATOM 590 C C . ASP A 1 75 ? -1.478 11.595 8.306 1.00 96.44 75 ASP A C 1
ATOM 592 O O . ASP A 1 75 ? -0.382 11.686 8.859 1.00 96.44 75 ASP A O 1
ATOM 596 N N . HIS A 1 76 ? -1.844 12.468 7.369 1.00 95.00 76 HIS A N 1
ATOM 597 C CA . HIS A 1 76 ? -1.055 13.620 6.948 1.00 95.00 76 HIS A CA 1
ATOM 598 C C . HIS A 1 76 ? -1.957 14.796 6.571 1.00 95.00 76 HIS A C 1
ATOM 600 O O . HIS A 1 76 ? -3.112 14.629 6.191 1.00 95.00 76 HIS A O 1
ATOM 606 N N . TYR A 1 77 ? -1.426 16.015 6.660 1.00 94.00 77 TYR A N 1
ATOM 607 C CA . TYR A 1 77 ? -2.207 17.200 6.328 1.00 94.00 77 TYR A CA 1
ATOM 608 C C . TYR A 1 77 ? -2.404 17.342 4.816 1.00 94.00 77 TYR A C 1
ATOM 610 O O . TYR A 1 77 ? -1.439 17.395 4.048 1.00 94.00 77 TYR A O 1
ATOM 618 N N . ARG A 1 78 ? -3.666 17.487 4.407 1.00 91.12 78 ARG A N 1
ATOM 619 C CA . ARG A 1 78 ? -4.080 17.807 3.041 1.00 91.12 78 ARG A CA 1
ATOM 620 C C . ARG A 1 78 ? -5.227 18.819 3.083 1.00 91.12 78 ARG A C 1
ATOM 622 O O . ARG A 1 78 ? -6.300 18.476 3.576 1.00 91.12 78 ARG A O 1
ATOM 629 N N . PRO A 1 79 ? -5.046 20.052 2.576 1.00 90.19 79 PRO A N 1
ATOM 630 C CA . PRO A 1 79 ? -6.092 21.077 2.636 1.00 90.19 79 PRO A CA 1
ATOM 631 C C . PRO A 1 79 ? -7.338 20.707 1.816 1.00 90.19 79 PRO A C 1
ATOM 633 O O . PRO A 1 79 ? -8.423 21.209 2.084 1.00 90.19 79 PRO A O 1
ATOM 636 N N . ASP A 1 80 ? -7.180 19.830 0.826 1.00 87.56 80 ASP A N 1
ATOM 637 C CA . ASP A 1 80 ? -8.229 19.305 -0.045 1.00 87.56 80 ASP A CA 1
ATOM 638 C C . ASP A 1 80 ? -8.893 18.019 0.487 1.00 87.56 80 ASP A C 1
ATOM 640 O O . ASP A 1 80 ? -9.867 17.553 -0.097 1.00 87.56 80 ASP A O 1
ATOM 644 N N . MET A 1 81 ? -8.386 17.440 1.584 1.00 89.38 81 MET A N 1
ATOM 645 C CA . MET A 1 81 ? -8.834 16.154 2.138 1.00 89.38 81 MET A CA 1
ATOM 646 C C . MET A 1 81 ? -8.856 16.192 3.672 1.00 89.38 81 MET A C 1
ATOM 648 O O . MET A 1 81 ? -8.102 15.489 4.344 1.00 89.38 81 MET A O 1
ATOM 652 N N . LEU A 1 82 ? -9.709 17.043 4.238 1.00 91.19 82 LEU A N 1
ATOM 653 C CA . LEU A 1 82 ? -9.832 17.177 5.688 1.00 91.19 82 LEU A CA 1
ATOM 654 C C . LEU A 1 82 ? -10.646 16.023 6.280 1.00 91.19 82 LEU A C 1
ATOM 656 O O . LEU A 1 82 ? -11.735 15.720 5.791 1.00 91.19 82 LEU A O 1
ATOM 660 N N . ALA A 1 83 ? -10.128 15.416 7.349 1.00 93.06 83 ALA A N 1
ATOM 661 C CA . ALA A 1 83 ? -10.892 14.480 8.163 1.00 93.06 83 ALA A CA 1
ATOM 662 C C . ALA A 1 83 ? -12.035 15.192 8.902 1.00 93.06 83 ALA A C 1
ATOM 664 O O . ALA A 1 83 ? -11.900 16.353 9.297 1.00 93.06 83 ALA A O 1
ATOM 665 N N . HIS A 1 84 ? -13.140 14.476 9.114 1.00 91.06 84 HIS A N 1
ATOM 666 C CA . HIS A 1 84 ? -14.301 14.948 9.879 1.00 91.06 84 HIS A CA 1
ATOM 667 C C . HIS A 1 84 ? -13.946 15.351 11.303 1.00 91.06 84 HIS A C 1
ATOM 669 O O . HIS A 1 84 ? -14.503 16.305 11.844 1.00 91.06 84 HIS A O 1
ATOM 675 N N . PHE A 1 85 ? -12.995 14.639 11.896 1.00 87.81 85 PHE A N 1
ATOM 676 C CA . PHE A 1 85 ? -12.532 14.880 13.248 1.00 87.81 85 PHE A CA 1
ATOM 677 C C . PHE A 1 85 ? -11.014 14.740 13.318 1.00 87.81 85 PHE A C 1
ATOM 679 O O . PHE A 1 85 ? -10.357 14.118 12.479 1.00 87.81 85 PHE A O 1
ATOM 686 N N . LYS A 1 86 ? -10.459 15.344 14.364 1.00 89.69 86 LYS A N 1
ATOM 687 C CA . LYS A 1 86 ? -9.045 15.240 14.701 1.00 89.69 86 LYS A CA 1
ATOM 688 C C . LYS A 1 86 ? -8.844 14.044 15.615 1.00 89.69 86 LYS A C 1
ATOM 690 O O . LYS A 1 86 ? -9.592 13.869 16.575 1.00 89.69 86 LYS A O 1
ATOM 695 N N . MET A 1 87 ? -7.813 13.248 15.356 1.00 90.69 87 MET A N 1
ATOM 696 C CA . MET A 1 87 ? -7.459 12.160 16.257 1.00 90.69 87 MET A CA 1
ATOM 697 C C . MET A 1 87 ? -6.825 12.730 17.528 1.00 90.69 87 MET A C 1
ATOM 699 O O . MET A 1 87 ? -5.682 13.174 17.519 1.00 90.69 87 MET A O 1
ATOM 703 N N . GLU A 1 88 ? -7.566 12.718 18.635 1.00 87.50 88 GLU A N 1
ATOM 704 C CA . GLU A 1 88 ? -7.056 13.219 19.920 1.00 87.50 88 GLU A CA 1
ATOM 705 C C . GLU A 1 88 ? -6.044 12.262 20.557 1.00 87.50 88 GLU A C 1
ATOM 707 O O . GLU A 1 88 ? -5.082 12.685 21.201 1.00 87.50 88 GLU A O 1
ATOM 712 N N . LYS A 1 89 ? -6.259 10.953 20.382 1.00 92.88 89 LYS A N 1
ATOM 713 C CA . LYS A 1 89 ? -5.415 9.906 20.955 1.00 92.88 89 LYS A CA 1
ATOM 714 C C . LYS A 1 89 ? -5.186 8.789 19.949 1.00 92.88 89 LYS A C 1
ATOM 716 O O . LYS A 1 89 ? -6.109 8.063 19.598 1.00 92.88 89 LYS A O 1
ATOM 721 N N . TYR A 1 90 ? -3.927 8.606 19.572 1.00 96.25 90 TYR A N 1
ATOM 722 C CA . TYR A 1 90 ? -3.506 7.481 18.745 1.00 96.25 90 TYR A CA 1
ATOM 723 C C . TYR A 1 90 ? -3.641 6.148 19.502 1.00 96.25 90 TYR A C 1
ATOM 725 O O . TYR A 1 90 ? -3.312 6.088 20.703 1.00 96.25 90 TYR A O 1
ATOM 733 N N . PRO A 1 91 ? -4.098 5.080 18.819 1.00 96.81 91 PRO A N 1
ATOM 734 C CA . PRO A 1 91 ? -4.349 3.789 19.442 1.00 96.81 91 PRO A CA 1
ATOM 735 C C . PRO A 1 91 ? -3.066 3.171 20.003 1.00 96.81 91 PRO A C 1
ATOM 737 O O . PRO A 1 91 ? -1.955 3.428 19.534 1.00 96.81 91 PRO A O 1
ATOM 740 N N . ASP A 1 92 ? -3.227 2.365 21.047 1.00 97.69 92 ASP A N 1
ATOM 741 C CA . ASP A 1 92 ? -2.169 1.495 21.549 1.00 97.69 92 ASP A CA 1
ATOM 742 C C . ASP A 1 92 ? -2.161 0.191 20.747 1.00 97.69 92 ASP A C 1
ATOM 744 O O . ASP A 1 92 ? -3.213 -0.350 20.404 1.00 97.69 92 ASP A O 1
ATOM 748 N N . TRP A 1 93 ? -0.967 -0.326 20.466 1.00 98.31 93 TRP A N 1
ATOM 749 C CA . TRP A 1 93 ? -0.811 -1.629 19.832 1.00 98.31 93 TRP A CA 1
ATOM 750 C C . TRP A 1 93 ? -0.759 -2.729 20.888 1.00 98.31 93 TRP A C 1
ATOM 752 O O . TRP A 1 93 ? -0.017 -2.645 21.866 1.00 98.31 93 TRP A O 1
ATOM 762 N N . THR A 1 94 ? -1.512 -3.797 20.654 1.00 98.31 94 THR A N 1
ATOM 763 C CA . THR A 1 94 ? -1.353 -5.067 21.362 1.00 98.31 94 THR A CA 1
ATOM 764 C C . THR A 1 94 ? -0.287 -5.885 20.648 1.00 98.31 94 THR A C 1
ATOM 766 O O . THR A 1 94 ? -0.322 -5.990 19.425 1.00 98.31 94 THR A O 1
ATOM 769 N N . ILE A 1 95 ? 0.660 -6.453 21.398 1.00 97.56 95 ILE A N 1
ATOM 770 C CA . ILE A 1 95 ? 1.783 -7.228 20.856 1.00 97.56 95 ILE A CA 1
ATOM 771 C C . ILE A 1 95 ? 1.786 -8.617 21.494 1.00 97.56 95 ILE A C 1
ATOM 773 O O . ILE A 1 95 ? 1.949 -8.744 22.710 1.00 97.56 95 ILE A O 1
ATOM 777 N N . ASN A 1 96 ? 1.667 -9.660 20.676 1.00 94.62 96 ASN A N 1
ATOM 778 C CA . ASN A 1 96 ? 1.908 -11.033 21.095 1.00 94.62 96 ASN A CA 1
ATOM 779 C C . ASN A 1 96 ? 3.419 -11.306 21.109 1.00 94.62 96 ASN A C 1
ATOM 781 O O . ASN A 1 96 ? 4.038 -11.500 20.065 1.00 94.62 96 ASN A O 1
ATOM 785 N N . GLN A 1 97 ? 4.014 -11.362 22.301 1.00 90.31 97 GLN A N 1
ATOM 786 C CA . GLN A 1 97 ? 5.457 -11.580 22.467 1.00 90.31 97 GLN A CA 1
ATOM 787 C C . GLN A 1 97 ? 5.934 -12.954 21.966 1.00 90.31 97 GLN A C 1
ATOM 789 O O . GLN A 1 97 ? 7.116 -13.115 21.684 1.00 90.31 97 GLN A O 1
ATOM 794 N N . THR A 1 98 ? 5.044 -13.946 21.862 1.00 86.44 98 THR A N 1
ATOM 795 C CA . THR A 1 98 ? 5.404 -15.302 21.424 1.00 86.44 98 THR A CA 1
ATOM 796 C C . THR A 1 98 ? 5.399 -15.442 19.905 1.00 86.44 98 THR A C 1
ATOM 798 O O . THR A 1 98 ? 6.293 -16.080 19.362 1.00 86.44 98 THR A O 1
ATOM 801 N N . GLY A 1 99 ? 4.398 -14.872 19.228 1.00 84.19 99 GLY A N 1
ATOM 802 C CA . GLY A 1 99 ? 4.218 -14.996 17.773 1.00 84.19 99 GLY A CA 1
ATOM 803 C C . GLY A 1 99 ? 4.650 -13.772 16.964 1.00 84.19 99 GLY A C 1
ATOM 804 O O . GLY A 1 99 ? 4.592 -13.800 15.741 1.00 84.19 99 GLY A O 1
ATOM 805 N N . GLY A 1 100 ? 5.017 -12.671 17.628 1.00 93.31 100 GLY A N 1
ATOM 806 C CA . GLY A 1 100 ? 5.336 -11.399 16.976 1.00 93.31 100 GLY A CA 1
ATOM 807 C C . GLY A 1 100 ? 4.129 -10.687 16.356 1.00 93.31 100 GLY A C 1
ATOM 808 O O . GLY A 1 100 ? 4.304 -9.648 15.728 1.00 93.31 100 GLY A O 1
ATOM 809 N N . GLU A 1 101 ? 2.918 -11.224 16.519 1.00 97.31 101 GLU A N 1
ATOM 810 C CA . GLU A 1 101 ? 1.683 -10.641 15.994 1.00 97.31 101 GLU A CA 1
ATOM 811 C C . GLU A 1 101 ? 1.366 -9.321 16.694 1.00 97.31 101 GLU A C 1
ATOM 813 O O . GLU A 1 101 ? 1.541 -9.189 17.909 1.00 97.31 101 GLU A O 1
ATOM 818 N N . ILE A 1 102 ? 0.859 -8.354 15.933 1.00 98.38 102 ILE A N 1
ATOM 819 C CA . ILE A 1 102 ? 0.426 -7.065 16.470 1.00 98.38 102 ILE A CA 1
ATOM 820 C C . ILE A 1 102 ? -0.976 -6.723 15.981 1.00 98.38 102 ILE A C 1
ATOM 822 O O . ILE A 1 102 ? -1.375 -7.086 14.874 1.00 98.38 102 ILE A O 1
ATOM 826 N N . SER A 1 103 ? -1.727 -6.004 16.806 1.00 98.56 103 SER A N 1
ATOM 827 C CA . SER A 1 103 ? -3.048 -5.502 16.437 1.00 98.56 103 SER A CA 1
ATOM 828 C C . SER A 1 103 ? -3.353 -4.176 17.107 1.00 98.56 103 SER A C 1
ATOM 830 O O . SER A 1 103 ? -2.837 -3.882 18.185 1.00 98.56 103 SER A O 1
ATOM 832 N N . TYR A 1 104 ? -4.243 -3.399 16.507 1.00 98.62 104 TYR A N 1
ATOM 833 C CA . TYR A 1 104 ? -4.795 -2.199 17.125 1.00 98.62 104 TYR A CA 1
ATOM 834 C C . TYR A 1 104 ? -6.249 -2.002 16.684 1.00 98.62 104 TYR A C 1
ATOM 836 O O . TYR A 1 104 ? -6.697 -2.596 15.701 1.00 98.62 104 TYR A O 1
ATOM 844 N N . SER A 1 105 ? -6.964 -1.146 17.408 1.00 98.38 105 SER A N 1
ATOM 845 C CA . SER A 1 105 ? -8.261 -0.617 16.995 1.00 98.38 105 SER A CA 1
ATOM 846 C C . SER A 1 105 ? -8.415 0.824 17.479 1.00 98.38 105 SER A C 1
ATOM 848 O O . SER A 1 105 ? -7.846 1.200 18.508 1.00 98.38 105 SER A O 1
ATOM 850 N N . TYR A 1 106 ? -9.156 1.632 16.728 1.00 97.50 106 TYR A N 1
ATOM 851 C CA . TYR A 1 106 ? -9.518 3.001 17.064 1.00 97.50 106 TYR A CA 1
ATOM 852 C C . TYR A 1 106 ? -10.988 3.250 16.726 1.00 97.50 106 TYR A C 1
ATOM 854 O O . TYR A 1 106 ? -11.438 2.898 15.638 1.00 97.50 106 TYR A O 1
ATOM 862 N N . THR A 1 107 ? -11.722 3.897 17.634 1.00 97.12 107 THR A N 1
ATOM 863 C CA . THR A 1 107 ? -13.118 4.300 17.419 1.00 97.12 107 THR A CA 1
ATOM 864 C C . THR A 1 107 ? -13.221 5.817 17.346 1.00 97.12 107 THR A C 1
ATOM 866 O O . THR A 1 107 ? -12.779 6.515 18.261 1.00 97.12 107 THR A O 1
ATOM 869 N N . THR A 1 108 ? -13.811 6.323 16.266 1.00 95.38 108 THR A N 1
ATOM 870 C CA . THR A 1 108 ? -14.086 7.750 16.082 1.00 95.38 108 THR A CA 1
ATOM 871 C C . THR A 1 108 ? -15.201 8.226 17.025 1.00 95.38 108 THR A C 1
ATOM 873 O O . THR A 1 108 ? -15.998 7.403 17.490 1.00 95.38 108 THR A O 1
ATOM 876 N N . PRO A 1 109 ? -15.322 9.540 17.300 1.00 94.00 109 PRO A N 1
ATOM 877 C CA . PRO A 1 109 ? -16.430 10.083 18.094 1.00 94.00 109 PRO A CA 1
ATOM 878 C C . PRO A 1 109 ? -17.827 9.724 17.562 1.00 94.00 109 PRO A C 1
ATOM 880 O O . PRO A 1 109 ? -18.781 9.635 18.330 1.00 94.00 109 PRO A O 1
ATOM 883 N N . GLU A 1 110 ? -17.952 9.493 16.256 1.00 93.44 110 GLU A N 1
ATOM 884 C CA . GLU A 1 110 ? -19.190 9.121 15.567 1.00 93.44 110 GLU A CA 1
ATOM 885 C C . GLU A 1 110 ? -19.498 7.614 15.627 1.00 93.44 110 GLU A C 1
ATOM 887 O O . GLU A 1 110 ? -20.530 7.182 15.114 1.00 93.44 110 GLU A O 1
ATOM 892 N N . GLY A 1 111 ? -18.635 6.807 16.252 1.00 96.19 111 GLY A N 1
ATOM 893 C CA . GLY A 1 111 ? -18.847 5.367 16.421 1.00 96.19 111 GLY A CA 1
ATOM 894 C C . GLY A 1 111 ? -18.346 4.510 15.258 1.00 96.19 111 GLY A C 1
ATOM 895 O O . GLY A 1 111 ? -18.774 3.367 15.111 1.00 96.19 111 GLY A O 1
ATOM 896 N N . ILE A 1 112 ? -17.438 5.018 14.428 1.00 97.19 112 ILE A N 1
ATOM 897 C CA . ILE A 1 112 ? -16.790 4.210 13.390 1.00 97.19 112 ILE A CA 1
ATOM 898 C C . ILE A 1 112 ? -15.537 3.600 14.001 1.00 97.19 112 ILE A C 1
ATOM 900 O O . ILE A 1 112 ? -14.668 4.314 14.482 1.00 97.19 112 ILE A O 1
ATOM 904 N N . GLU A 1 113 ? -15.432 2.279 14.025 1.00 98.12 113 GLU A N 1
ATOM 905 C CA . GLU A 1 113 ? -14.232 1.598 14.505 1.00 98.12 113 GLU A CA 1
ATOM 906 C C . GLU A 1 113 ? -13.421 1.094 13.320 1.00 98.12 113 GLU A C 1
ATOM 908 O O . GLU A 1 113 ? -13.968 0.437 12.442 1.00 98.12 113 GLU A O 1
ATOM 913 N N . PHE A 1 114 ? -12.119 1.345 13.297 1.00 98.31 114 PHE A N 1
ATOM 914 C CA . PHE A 1 114 ? -11.220 0.726 12.332 1.00 98.31 114 PHE A CA 1
ATOM 915 C C . PHE A 1 114 ? -9.945 0.243 13.007 1.00 98.31 114 PHE A C 1
ATOM 917 O O . PHE A 1 114 ? -9.513 0.767 14.035 1.00 98.31 114 PHE A O 1
ATOM 924 N N . GLY A 1 115 ? -9.330 -0.768 12.416 1.00 98.44 115 GLY A N 1
ATOM 925 C CA . GLY A 1 115 ? -8.147 -1.384 12.983 1.00 98.44 115 GLY A CA 1
ATOM 926 C C . GLY A 1 115 ? -7.612 -2.493 12.106 1.00 98.44 115 GLY A C 1
ATOM 927 O O . GLY A 1 115 ? -8.041 -2.690 10.967 1.00 98.44 115 GLY A O 1
ATOM 928 N N . GLY A 1 116 ? -6.671 -3.249 12.651 1.00 98.31 116 GLY A N 1
ATOM 929 C CA . GLY A 1 116 ? -6.173 -4.402 11.932 1.00 98.31 116 GLY A CA 1
ATOM 930 C C . GLY A 1 116 ? -5.283 -5.321 12.742 1.00 98.31 116 GLY A C 1
ATOM 931 O O . GLY A 1 116 ? -4.811 -4.983 13.828 1.00 98.31 116 GLY A O 1
ATOM 932 N N . TYR A 1 117 ? -5.063 -6.492 12.159 1.00 98.56 117 TYR A N 1
ATOM 933 C CA . TYR A 1 117 ? -4.210 -7.556 12.660 1.00 98.56 117 TYR A CA 1
ATOM 934 C C . TYR A 1 117 ? -3.067 -7.785 11.678 1.00 98.56 117 TYR A C 1
ATOM 936 O O . TYR A 1 117 ? -3.258 -7.769 10.459 1.00 98.56 117 TYR A O 1
ATOM 944 N N . VAL A 1 118 ? -1.875 -8.003 12.219 1.00 98.56 118 VAL A N 1
ATOM 945 C CA . VAL A 1 118 ? -0.644 -8.187 11.455 1.00 98.56 118 VAL A CA 1
ATOM 946 C C . VAL A 1 118 ? 0.074 -9.407 12.014 1.00 98.56 118 VAL A C 1
ATOM 948 O O . VAL A 1 118 ? 0.410 -9.449 13.198 1.00 98.56 118 VAL A O 1
ATOM 951 N N . ASN A 1 119 ? 0.302 -10.406 11.166 1.00 97.50 119 ASN A N 1
ATOM 952 C CA . ASN A 1 119 ? 0.912 -11.671 11.556 1.00 97.50 119 ASN A CA 1
ATOM 953 C C . ASN A 1 119 ? 2.162 -11.949 10.702 1.00 97.50 119 ASN A C 1
ATOM 955 O O . ASN A 1 119 ? 2.016 -12.273 9.514 1.00 97.50 119 ASN A O 1
ATOM 959 N N . PRO A 1 120 ? 3.376 -11.822 11.268 1.00 96.81 120 PRO A N 1
ATOM 960 C CA . PRO A 1 120 ? 4.604 -12.101 10.541 1.00 96.81 120 PRO A CA 1
ATOM 961 C C . PRO A 1 120 ? 4.783 -13.612 10.341 1.00 96.81 120 PRO A C 1
ATOM 963 O O . PRO A 1 120 ? 4.444 -14.429 11.197 1.00 96.81 120 PRO A O 1
ATOM 966 N N . LYS A 1 121 ? 5.321 -13.992 9.185 1.00 95.00 121 LYS A N 1
ATOM 967 C CA . LYS A 1 121 ? 5.775 -15.348 8.848 1.00 95.00 121 LYS A CA 1
ATOM 968 C C . LYS A 1 121 ? 7.243 -15.292 8.416 1.00 95.00 121 LYS A C 1
ATOM 970 O O . LYS A 1 121 ? 7.922 -14.285 8.603 1.00 95.00 121 LYS A O 1
ATOM 975 N N . SER A 1 122 ? 7.750 -16.380 7.839 1.00 94.38 122 SER A N 1
ATOM 976 C CA . SER A 1 122 ? 9.149 -16.478 7.407 1.00 94.38 122 SER A CA 1
ATOM 977 C C . SER A 1 122 ? 9.538 -15.456 6.338 1.00 94.38 122 SER A C 1
ATOM 979 O O . SER A 1 122 ? 10.625 -14.895 6.398 1.00 94.38 122 SER A O 1
ATOM 981 N N . ASP A 1 123 ? 8.677 -15.246 5.345 1.00 96.56 123 ASP A N 1
ATOM 982 C CA . ASP A 1 123 ? 8.949 -14.428 4.155 1.00 96.56 123 ASP A CA 1
ATOM 983 C C . ASP A 1 123 ? 7.706 -13.661 3.674 1.00 96.56 123 ASP A C 1
ATOM 985 O O . ASP A 1 123 ? 7.664 -13.135 2.562 1.00 96.56 123 ASP A O 1
ATOM 989 N N . GLU A 1 124 ? 6.688 -13.575 4.528 1.00 97.12 124 GLU A N 1
ATOM 990 C CA . GLU A 1 124 ? 5.480 -12.793 4.296 1.00 97.12 124 GLU A CA 1
ATOM 991 C C . GLU A 1 124 ? 4.913 -12.234 5.607 1.00 97.12 124 GLU A C 1
ATOM 993 O O . GLU A 1 124 ? 5.174 -12.747 6.695 1.00 97.12 124 GLU A O 1
ATOM 998 N N . VAL A 1 125 ? 4.108 -11.183 5.502 1.00 97.88 125 VAL A N 1
ATOM 999 C CA . VAL A 1 125 ? 3.322 -10.613 6.593 1.00 97.88 125 VAL A CA 1
ATOM 1000 C C . VAL A 1 125 ? 1.862 -10.660 6.175 1.00 97.88 125 VAL A C 1
ATOM 1002 O O . VAL A 1 125 ? 1.466 -10.012 5.206 1.00 97.88 125 VAL A O 1
ATOM 1005 N N . ASN A 1 126 ? 1.068 -11.435 6.907 1.00 97.75 126 ASN A N 1
ATOM 1006 C CA . ASN A 1 126 ? -0.368 -11.539 6.692 1.00 97.75 126 ASN A CA 1
ATOM 1007 C C . ASN A 1 126 ? -1.079 -10.365 7.368 1.00 97.75 126 ASN A C 1
ATOM 1009 O O . ASN A 1 126 ? -0.785 -10.042 8.521 1.00 97.75 126 ASN A O 1
ATOM 1013 N N . LEU A 1 127 ? -2.017 -9.754 6.651 1.00 98.06 127 LEU A N 1
ATOM 1014 C CA . LEU A 1 127 ? -2.739 -8.557 7.059 1.00 98.06 127 LEU A CA 1
ATOM 1015 C C . LEU A 1 127 ? -4.243 -8.807 7.064 1.00 98.06 127 LEU A C 1
ATOM 1017 O O . LEU A 1 127 ? -4.796 -9.414 6.146 1.00 98.06 127 LEU A O 1
ATOM 1021 N N . GLU A 1 128 ? -4.904 -8.265 8.074 1.00 97.88 128 GLU A N 1
ATOM 1022 C CA . GLU A 1 128 ? -6.350 -8.092 8.118 1.00 97.88 128 GLU A CA 1
ATOM 1023 C C . GLU A 1 128 ? -6.649 -6.658 8.533 1.00 97.88 128 GLU A C 1
ATOM 1025 O O . GLU A 1 128 ? -6.147 -6.200 9.562 1.00 97.88 128 GLU A O 1
ATOM 1030 N N . PHE A 1 129 ? -7.402 -5.930 7.716 1.00 98.25 129 PHE A N 1
ATOM 1031 C CA . PHE A 1 129 ? -7.890 -4.593 8.036 1.00 98.25 129 PHE A CA 1
ATOM 1032 C C . PHE A 1 129 ? -9.401 -4.662 8.159 1.00 98.25 129 PHE A C 1
ATOM 1034 O O . PHE A 1 129 ? -10.040 -5.361 7.373 1.00 98.25 129 PHE A O 1
ATOM 1041 N N . PHE A 1 130 ? -9.979 -3.944 9.112 1.00 98.19 130 PHE A N 1
ATOM 1042 C CA . PHE A 1 130 ? -11.422 -3.933 9.289 1.00 98.19 130 PHE A CA 1
ATOM 1043 C C . PHE A 1 130 ? -11.959 -2.530 9.537 1.00 98.19 130 PHE A C 1
ATOM 1045 O O . PHE A 1 130 ? -11.268 -1.666 10.078 1.00 98.19 130 PHE A O 1
ATOM 1052 N N . VAL A 1 131 ? -13.229 -2.346 9.181 1.00 98.44 131 VAL A N 1
ATOM 1053 C CA . VAL A 1 131 ? -14.052 -1.228 9.641 1.00 98.44 131 VAL A CA 1
ATOM 1054 C C . VAL A 1 131 ? -15.374 -1.767 10.172 1.00 98.44 131 VAL A C 1
ATOM 1056 O O . VAL A 1 131 ? -16.017 -2.585 9.515 1.00 98.44 131 VAL A O 1
ATOM 1059 N N . LYS A 1 132 ? -15.792 -1.285 11.341 1.00 98.56 132 LYS A N 1
ATOM 1060 C CA . LYS A 1 132 ? -17.066 -1.589 11.994 1.00 98.56 132 LYS A CA 1
ATOM 1061 C C . LYS A 1 132 ? -17.873 -0.314 12.156 1.00 98.56 132 LYS A C 1
ATOM 1063 O O . LYS A 1 132 ? -17.342 0.731 12.529 1.00 98.56 132 LYS A O 1
ATOM 1068 N N . ASN A 1 133 ? -19.166 -0.414 11.892 1.00 98.44 133 ASN A N 1
ATOM 1069 C CA . ASN A 1 133 ? -20.093 0.692 12.037 1.00 98.44 133 ASN A CA 1
ATOM 1070 C C . ASN A 1 133 ? -20.918 0.520 13.316 1.00 98.44 133 ASN A C 1
ATOM 1072 O O . ASN A 1 133 ? -21.908 -0.211 13.315 1.00 98.44 133 ASN A O 1
ATOM 1076 N N . HIS A 1 134 ? -20.533 1.201 14.397 1.00 98.25 134 HIS A N 1
ATOM 1077 C CA . HIS A 1 134 ? -21.315 1.233 15.643 1.00 98.25 134 HIS A CA 1
ATOM 1078 C C . HIS A 1 134 ? -22.310 2.396 15.695 1.00 98.25 134 HIS A C 1
ATOM 1080 O O . HIS A 1 134 ? -22.996 2.568 16.701 1.00 98.25 134 HIS A O 1
ATOM 1086 N N . SER A 1 135 ? -22.387 3.202 14.634 1.00 97.06 135 SER A N 1
ATOM 1087 C CA . SER A 1 135 ? -23.353 4.294 14.527 1.00 97.06 135 SER A CA 1
ATOM 1088 C C . SER A 1 135 ? -24.745 3.782 14.137 1.00 97.06 135 SER A C 1
ATOM 1090 O O . SER A 1 135 ? -24.934 2.619 13.779 1.00 97.06 135 SER A O 1
ATOM 1092 N N . ASP A 1 136 ? -25.732 4.675 14.168 1.00 97.69 136 ASP A N 1
ATOM 1093 C CA . ASP A 1 136 ? -27.087 4.443 13.663 1.00 97.69 136 ASP A CA 1
ATOM 1094 C C . ASP A 1 136 ? -27.251 4.797 12.170 1.00 97.69 136 ASP A C 1
ATOM 1096 O O . ASP A 1 136 ? -28.342 4.656 11.611 1.00 97.69 136 ASP A O 1
ATOM 1100 N N . LYS A 1 137 ? -26.177 5.239 11.500 1.00 97.56 137 LYS A N 1
ATOM 1101 C CA . LYS A 1 137 ? -26.184 5.679 10.099 1.00 97.56 137 LYS A CA 1
ATOM 1102 C C . LYS A 1 137 ? -25.520 4.663 9.188 1.00 97.56 137 LYS A C 1
ATOM 1104 O O . LYS A 1 137 ? -24.586 3.973 9.570 1.00 97.56 137 LYS A O 1
ATOM 1109 N N . ILE A 1 138 ? -25.965 4.620 7.938 1.00 98.00 138 ILE A N 1
ATOM 1110 C CA . ILE A 1 138 ? -25.307 3.845 6.882 1.00 98.00 138 ILE A CA 1
ATOM 1111 C C . ILE A 1 138 ? -24.029 4.569 6.448 1.00 98.00 138 ILE A C 1
ATOM 1113 O O . ILE A 1 138 ? -24.096 5.742 6.077 1.00 98.00 138 ILE A O 1
ATOM 1117 N N . ILE A 1 139 ? -22.901 3.856 6.405 1.00 97.19 139 ILE A N 1
ATOM 1118 C CA . ILE A 1 139 ? -21.655 4.353 5.811 1.00 97.19 139 ILE A CA 1
ATOM 1119 C C . ILE A 1 139 ? -21.596 3.878 4.364 1.00 97.19 139 ILE A C 1
ATOM 1121 O O . ILE A 1 139 ? -21.542 2.675 4.113 1.00 97.19 139 ILE A O 1
ATOM 1125 N N . LYS A 1 140 ? -21.613 4.798 3.401 1.00 96.69 140 LYS A N 1
ATOM 1126 C CA . LYS A 1 140 ? -21.579 4.455 1.973 1.00 96.69 140 LYS A CA 1
ATOM 1127 C C . LYS A 1 140 ? -20.180 4.599 1.398 1.00 96.69 140 LYS A C 1
ATOM 1129 O O . LYS A 1 140 ? -19.457 5.528 1.744 1.00 96.69 140 LYS A O 1
ATOM 1134 N N . ASN A 1 141 ? -19.866 3.710 0.463 1.00 94.94 141 ASN A N 1
ATOM 1135 C CA . ASN A 1 141 ? -18.651 3.719 -0.346 1.00 94.94 141 ASN A CA 1
ATOM 1136 C C . ASN A 1 141 ? -17.343 3.834 0.450 1.00 94.94 141 ASN A C 1
ATOM 1138 O O . ASN A 1 141 ? -16.424 4.536 0.038 1.00 94.94 141 ASN A O 1
ATOM 1142 N N . ILE A 1 142 ? -17.257 3.138 1.581 1.00 95.44 142 ILE A N 1
ATOM 1143 C CA . ILE A 1 142 ? -16.057 3.144 2.398 1.00 95.44 142 ILE A CA 1
ATOM 1144 C C . ILE A 1 142 ? -14.888 2.479 1.673 1.00 95.44 142 ILE A C 1
ATOM 1146 O O . ILE A 1 142 ? -15.049 1.400 1.092 1.00 95.44 142 ILE A O 1
ATOM 1150 N N . SER A 1 143 ? -13.717 3.102 1.749 1.00 94.50 143 SER A N 1
ATOM 1151 C CA . SER A 1 143 ? -12.461 2.560 1.248 1.00 94.50 143 SER A CA 1
ATOM 1152 C C . SER A 1 143 ? -11.310 2.964 2.174 1.00 94.50 143 SER A C 1
ATOM 1154 O O . SER A 1 143 ? -11.181 4.132 2.534 1.00 94.50 143 SER A O 1
ATOM 1156 N N . PRO A 1 144 ? -10.447 2.030 2.589 1.00 96.44 144 PRO A N 1
ATOM 1157 C CA . PRO A 1 144 ? -9.175 2.384 3.199 1.00 96.44 144 PRO A CA 1
ATOM 1158 C C . PRO A 1 144 ? -8.087 2.528 2.131 1.00 96.44 144 PRO A C 1
ATOM 1160 O O . PRO A 1 144 ? -7.910 1.632 1.311 1.00 96.44 144 PRO A O 1
ATOM 1163 N N . GLN A 1 145 ? -7.284 3.591 2.172 1.00 96.06 145 GLN A N 1
ATOM 1164 C CA . GLN A 1 145 ? -6.015 3.610 1.441 1.00 96.06 145 GLN A CA 1
ATOM 1165 C C . GLN A 1 145 ? -4.916 3.092 2.355 1.00 96.06 145 GLN A C 1
ATOM 1167 O O . GLN A 1 145 ? -4.760 3.542 3.488 1.00 96.06 145 GLN A O 1
ATOM 1172 N N . ILE A 1 146 ? -4.130 2.151 1.848 1.00 97.25 146 ILE A N 1
ATOM 1173 C CA . ILE A 1 146 ? -3.050 1.509 2.588 1.00 97.25 146 ILE A CA 1
ATOM 1174 C C . ILE A 1 146 ? -1.763 1.641 1.772 1.00 97.25 146 ILE A C 1
ATOM 1176 O O . ILE A 1 146 ? -1.773 1.424 0.557 1.00 97.25 146 ILE A O 1
ATOM 1180 N N . CYS A 1 147 ? -0.666 2.020 2.429 1.00 97.81 147 CYS A N 1
ATOM 1181 C CA . CYS A 1 147 ? 0.567 2.441 1.766 1.00 97.81 147 CYS A CA 1
ATOM 1182 C C . CYS A 1 147 ? 1.790 1.718 2.329 1.00 97.81 147 CYS A C 1
ATOM 1184 O O . CYS A 1 147 ? 2.062 1.805 3.527 1.00 97.81 147 CYS A O 1
ATOM 1186 N N . LEU A 1 148 ? 2.546 1.049 1.453 1.00 98.69 148 LEU A N 1
ATOM 1187 C CA . LEU A 1 148 ? 3.834 0.459 1.799 1.00 98.69 148 LEU A CA 1
ATOM 1188 C C . LEU A 1 148 ? 4.963 1.398 1.366 1.00 98.69 148 LEU A C 1
ATOM 1190 O O . LEU A 1 148 ? 5.292 1.503 0.182 1.00 98.69 148 LEU A O 1
ATOM 1194 N N . MET A 1 149 ? 5.538 2.081 2.346 1.00 98.62 149 MET A N 1
ATOM 1195 C CA . MET A 1 149 ? 6.636 3.031 2.220 1.00 98.62 149 MET A CA 1
ATOM 1196 C C . MET A 1 149 ? 7.978 2.299 2.201 1.00 98.62 149 MET A C 1
ATOM 1198 O O . MET A 1 149 ? 8.258 1.456 3.056 1.00 98.62 149 MET A O 1
ATOM 1202 N N . LEU A 1 150 ? 8.824 2.643 1.233 1.00 98.62 150 LEU A N 1
ATOM 1203 C CA . LEU A 1 150 ? 10.093 1.964 0.960 1.00 98.62 150 LEU A CA 1
ATOM 1204 C C . LEU A 1 150 ? 11.317 2.865 1.198 1.00 98.62 150 LEU A C 1
ATOM 1206 O O . LEU A 1 150 ? 12.450 2.447 0.974 1.00 98.62 150 LEU A O 1
ATOM 1210 N N . ASP A 1 151 ? 11.108 4.110 1.626 1.00 98.12 151 ASP A N 1
ATOM 1211 C CA . ASP A 1 151 ? 12.135 5.152 1.730 1.00 98.12 151 ASP A CA 1
ATOM 1212 C C . ASP A 1 151 ? 13.134 4.926 2.878 1.00 98.12 151 ASP A C 1
ATOM 1214 O O . ASP A 1 151 ? 14.239 5.473 2.847 1.00 98.12 151 ASP A O 1
ATOM 1218 N N . LYS A 1 152 ? 12.777 4.096 3.865 1.00 98.50 152 LYS A N 1
ATOM 1219 C CA . LYS A 1 152 ? 13.617 3.770 5.032 1.00 98.50 152 LYS A CA 1
ATOM 1220 C C . LYS A 1 152 ? 14.529 2.552 4.846 1.00 98.50 152 LYS A C 1
ATOM 1222 O O . LYS A 1 152 ? 15.255 2.196 5.776 1.00 98.50 152 LYS A O 1
ATOM 1227 N N . SER A 1 153 ? 14.530 1.930 3.665 1.00 98.50 153 SER A N 1
ATOM 1228 C CA . SER A 1 153 ? 15.421 0.813 3.337 1.00 98.50 153 SER A CA 1
ATOM 1229 C C . SER A 1 153 ? 16.341 1.174 2.181 1.00 98.50 153 SER A C 1
ATOM 1231 O O . SER A 1 153 ? 15.878 1.506 1.091 1.00 98.50 153 SER A O 1
ATOM 1233 N N . ASP A 1 154 ? 17.652 1.036 2.373 1.00 98.56 154 ASP A N 1
ATOM 1234 C CA . ASP A 1 154 ? 18.634 1.290 1.310 1.00 98.56 154 ASP A CA 1
ATOM 1235 C C . ASP A 1 154 ? 18.455 0.358 0.106 1.00 98.56 154 ASP A C 1
ATOM 1237 O O . ASP A 1 154 ? 18.818 0.703 -1.024 1.00 98.56 154 ASP A O 1
ATOM 1241 N N . ASP A 1 155 ? 17.838 -0.800 0.321 1.00 98.44 155 ASP A N 1
ATOM 1242 C CA . ASP A 1 155 ? 17.543 -1.761 -0.731 1.00 98.44 155 ASP A CA 1
ATOM 1243 C C . ASP A 1 155 ? 16.409 -1.299 -1.651 1.00 98.44 155 ASP A C 1
ATOM 1245 O O . ASP A 1 155 ? 16.399 -1.683 -2.819 1.00 98.44 155 ASP A O 1
ATOM 1249 N N . PHE A 1 156 ? 15.496 -0.445 -1.170 1.00 98.50 156 PHE A N 1
ATOM 1250 C CA . PHE A 1 156 ? 14.258 -0.087 -1.874 1.00 98.50 156 PHE A CA 1
ATOM 1251 C C . PHE A 1 156 ? 13.973 1.423 -1.961 1.00 98.50 156 PHE A C 1
ATOM 1253 O O . PHE A 1 156 ? 12.997 1.819 -2.593 1.00 98.50 156 PHE A O 1
ATOM 1260 N N . ASN A 1 157 ? 14.812 2.293 -1.395 1.00 98.25 157 ASN A N 1
ATOM 1261 C CA . ASN A 1 157 ? 14.562 3.740 -1.307 1.00 98.25 157 ASN A CA 1
ATOM 1262 C C . ASN A 1 157 ? 14.895 4.547 -2.573 1.00 98.25 157 ASN A C 1
ATOM 1264 O O . ASN A 1 157 ? 14.910 5.779 -2.539 1.00 98.25 157 ASN A O 1
ATOM 1268 N N . LYS A 1 158 ? 15.182 3.897 -3.707 1.00 98.06 158 LYS A N 1
ATOM 1269 C CA . LYS A 1 158 ? 15.583 4.619 -4.919 1.00 98.06 158 LYS A CA 1
ATOM 1270 C C . LYS A 1 158 ? 14.422 5.480 -5.437 1.00 98.06 158 LYS A C 1
ATOM 1272 O O . LYS A 1 158 ? 13.349 4.972 -5.768 1.00 98.06 158 LYS A O 1
ATOM 1277 N N . LEU A 1 159 ? 14.650 6.786 -5.524 1.00 98.12 159 LEU A N 1
ATOM 1278 C CA . LEU A 1 159 ? 13.676 7.749 -6.038 1.00 98.12 159 LEU A CA 1
ATOM 1279 C C . LEU A 1 159 ? 13.634 7.735 -7.570 1.00 98.12 159 LEU A C 1
ATOM 1281 O O . LEU A 1 159 ? 14.598 7.326 -8.227 1.00 98.12 159 LEU A O 1
ATOM 1285 N N . LYS A 1 160 ? 12.528 8.229 -8.136 1.00 97.56 160 LYS A N 1
ATOM 1286 C CA . LYS A 1 160 ? 12.375 8.551 -9.569 1.00 97.56 160 LYS A CA 1
ATOM 1287 C C . LYS A 1 160 ? 12.721 7.387 -10.509 1.00 97.56 160 LYS A C 1
ATOM 1289 O O . LYS A 1 160 ? 13.191 7.592 -11.624 1.00 97.56 160 LYS A O 1
ATOM 1294 N N . THR A 1 161 ? 12.539 6.153 -10.042 1.00 97.38 161 THR A N 1
ATOM 1295 C CA . THR A 1 161 ? 12.868 4.933 -10.788 1.00 97.38 161 THR A CA 1
ATOM 1296 C C . THR A 1 161 ? 11.623 4.077 -10.911 1.00 97.38 161 THR A C 1
ATOM 1298 O O . THR A 1 161 ? 10.960 3.826 -9.921 1.00 97.38 161 THR A O 1
ATOM 1301 N N . THR A 1 162 ? 11.313 3.625 -12.120 1.00 98.31 162 THR A N 1
ATOM 1302 C CA . THR A 1 162 ? 10.183 2.722 -12.390 1.00 98.31 162 THR A CA 1
ATOM 1303 C C . THR A 1 162 ? 10.625 1.364 -12.932 1.00 98.31 162 THR A C 1
ATOM 1305 O O . THR A 1 162 ? 9.817 0.448 -13.022 1.00 98.31 162 THR A O 1
ATOM 1308 N N . SER A 1 163 ? 11.903 1.209 -13.288 1.00 98.44 163 SER A N 1
ATOM 1309 C CA . SER A 1 163 ? 12.444 -0.011 -13.902 1.00 98.44 163 SER A CA 1
ATOM 1310 C C . SER A 1 163 ? 12.647 -1.173 -12.927 1.00 98.44 163 SER A C 1
ATOM 1312 O O . SER A 1 163 ? 12.959 -2.275 -13.358 1.00 98.44 163 SER A O 1
ATOM 1314 N N . ASP A 1 164 ? 12.574 -0.906 -11.623 1.00 98.56 164 ASP A N 1
ATOM 1315 C CA . ASP A 1 164 ? 12.687 -1.881 -10.534 1.00 98.56 164 ASP A CA 1
ATOM 1316 C C . ASP A 1 164 ? 11.335 -2.159 -9.860 1.00 98.56 164 ASP A C 1
ATOM 1318 O O . ASP A 1 164 ? 11.285 -2.899 -8.882 1.00 98.56 164 ASP A O 1
ATOM 1322 N N . VAL A 1 165 ? 10.246 -1.580 -10.373 1.00 98.75 165 VAL A N 1
ATOM 1323 C CA . VAL A 1 165 ? 8.878 -1.777 -9.883 1.00 98.75 165 VAL A CA 1
ATOM 1324 C C . VAL A 1 165 ? 8.092 -2.503 -10.960 1.00 98.75 165 VAL A C 1
ATOM 1326 O O . VAL A 1 165 ? 8.140 -2.102 -12.121 1.00 98.75 165 VAL A O 1
ATOM 1329 N N . PHE A 1 166 ? 7.374 -3.560 -10.595 1.00 98.81 166 PHE A N 1
ATOM 1330 C CA . PHE A 1 166 ? 6.739 -4.453 -11.556 1.00 98.81 166 PHE A CA 1
ATOM 1331 C C . PHE A 1 166 ? 5.283 -4.746 -11.208 1.00 98.81 166 PHE A C 1
ATOM 1333 O O . PHE A 1 166 ? 4.885 -4.783 -10.041 1.00 98.81 166 PHE A O 1
ATOM 1340 N N . ILE A 1 167 ? 4.515 -5.009 -12.260 1.00 98.69 167 ILE A N 1
ATOM 1341 C CA . ILE A 1 167 ? 3.147 -5.531 -12.224 1.00 98.69 167 ILE A CA 1
ATOM 1342 C C . ILE A 1 167 ? 3.014 -6.671 -13.235 1.00 98.69 167 ILE A C 1
ATOM 1344 O O . ILE A 1 167 ? 3.874 -6.854 -14.101 1.00 98.69 167 ILE A O 1
ATOM 1348 N N . TRP A 1 168 ? 1.903 -7.400 -13.175 1.00 98.56 168 TRP A N 1
ATOM 1349 C CA . TRP A 1 168 ? 1.512 -8.308 -14.250 1.00 98.56 168 TRP A CA 1
ATOM 1350 C C . TRP A 1 168 ? 0.567 -7.601 -15.210 1.00 98.56 168 TRP A C 1
ATOM 1352 O O . TRP A 1 168 ? -0.477 -7.138 -14.779 1.00 98.56 168 TRP A O 1
ATOM 1362 N N . ALA A 1 169 ? 0.911 -7.536 -16.493 1.00 98.38 169 ALA A N 1
ATOM 1363 C CA . ALA A 1 169 ? 0.049 -7.014 -17.551 1.00 98.38 169 ALA A CA 1
ATOM 1364 C C . ALA A 1 169 ? 0.231 -7.817 -18.844 1.00 98.38 169 ALA A C 1
ATOM 1366 O O . ALA A 1 169 ? 1.350 -8.158 -19.238 1.00 98.38 169 ALA A O 1
ATOM 1367 N N . GLY A 1 170 ? -0.874 -8.146 -19.515 1.00 97.81 170 GLY A N 1
ATOM 1368 C CA . GLY A 1 170 ? -0.860 -9.028 -20.682 1.00 97.81 170 GLY A CA 1
ATOM 1369 C C . GLY A 1 170 ? -0.262 -10.411 -20.388 1.00 97.81 170 GLY A C 1
ATOM 1370 O O . GLY A 1 170 ? 0.450 -10.957 -21.231 1.00 97.81 170 GLY A O 1
ATOM 1371 N N . ASN A 1 171 ? -0.516 -10.962 -19.197 1.00 97.12 171 ASN A N 1
ATOM 1372 C CA . ASN A 1 171 ? 0.053 -12.202 -18.658 1.00 97.12 171 ASN A CA 1
ATOM 1373 C C . ASN A 1 171 ? 1.589 -12.198 -18.538 1.00 97.12 171 ASN A C 1
ATOM 1375 O O . ASN A 1 171 ? 2.217 -13.259 -18.532 1.00 97.12 171 ASN A O 1
ATOM 1379 N N . LYS A 1 172 ? 2.218 -11.021 -18.460 1.00 98.25 172 LYS A N 1
ATOM 1380 C CA . LYS A 1 172 ? 3.670 -10.871 -18.311 1.00 98.25 172 LYS A CA 1
ATOM 1381 C C . LYS A 1 172 ? 3.988 -9.993 -17.114 1.00 98.25 172 LYS A C 1
ATOM 1383 O O . LYS A 1 172 ? 3.324 -8.988 -16.903 1.00 98.25 172 LYS A O 1
ATOM 1388 N N . CYS A 1 173 ? 5.036 -10.345 -16.375 1.00 98.56 173 CYS A N 1
ATOM 1389 C CA . CYS A 1 173 ? 5.627 -9.436 -15.398 1.00 98.56 173 CYS A CA 1
ATOM 1390 C C . CYS A 1 173 ? 6.407 -8.357 -16.162 1.00 98.56 173 CYS A C 1
ATOM 1392 O O . CYS A 1 173 ? 7.350 -8.685 -16.889 1.00 98.56 173 CYS A O 1
ATOM 1394 N N . ILE A 1 174 ? 5.984 -7.098 -16.059 1.00 98.62 174 ILE A N 1
ATOM 1395 C CA . ILE A 1 174 ? 6.601 -5.961 -16.752 1.00 98.62 174 ILE A CA 1
ATOM 1396 C C . ILE A 1 174 ? 7.016 -4.888 -15.749 1.00 98.62 174 ILE A C 1
ATOM 1398 O O . ILE A 1 174 ? 6.338 -4.678 -14.745 1.00 98.62 174 ILE A O 1
ATOM 1402 N N . GLY A 1 175 ? 8.124 -4.204 -16.035 1.00 98.62 175 GLY A N 1
ATOM 1403 C CA . GLY A 1 175 ? 8.544 -3.029 -15.274 1.00 98.62 175 GLY A CA 1
ATOM 1404 C C . GLY A 1 175 ? 7.646 -1.826 -15.568 1.00 98.62 175 GLY A C 1
ATOM 1405 O O . GLY A 1 175 ? 7.157 -1.668 -16.690 1.00 98.62 175 GLY A O 1
ATOM 1406 N N . LEU A 1 176 ? 7.452 -0.945 -14.587 1.00 98.69 176 LEU A N 1
ATOM 1407 C CA . LEU A 1 176 ? 6.664 0.281 -14.751 1.00 98.69 176 LEU A CA 1
ATOM 1408 C C . LEU A 1 176 ? 7.333 1.300 -15.686 1.00 98.69 176 LEU A C 1
ATOM 1410 O O . LEU A 1 176 ? 6.697 2.258 -16.106 1.00 98.69 176 LEU A O 1
ATOM 1414 N N . ASP A 1 177 ? 8.602 1.116 -16.053 1.00 98.38 177 ASP A N 1
ATOM 1415 C CA . ASP A 1 177 ? 9.252 1.875 -17.128 1.00 98.38 177 ASP A CA 1
ATOM 1416 C C . ASP A 1 177 ? 8.777 1.464 -18.533 1.00 98.38 177 ASP A C 1
ATOM 1418 O O . ASP A 1 177 ? 9.091 2.147 -19.508 1.00 98.38 177 ASP A O 1
ATOM 1422 N N . LYS A 1 178 ? 8.042 0.350 -18.648 1.00 98.44 178 LYS A N 1
ATOM 1423 C CA . LYS A 1 178 ? 7.457 -0.144 -19.904 1.00 98.44 178 LYS A CA 1
ATOM 1424 C C . LYS A 1 178 ? 5.997 0.247 -20.090 1.00 98.44 178 LYS A C 1
ATOM 1426 O O . LYS A 1 178 ? 5.447 -0.056 -21.146 1.00 98.44 178 LYS A O 1
ATOM 1431 N N . THR A 1 179 ? 5.380 0.892 -19.102 1.00 98.56 179 THR A N 1
ATOM 1432 C CA . THR A 1 179 ? 4.014 1.397 -19.236 1.00 98.56 179 THR A CA 1
ATOM 1433 C C . THR A 1 179 ? 3.989 2.689 -20.041 1.00 98.56 179 THR A C 1
ATOM 1435 O O . THR A 1 179 ? 4.975 3.424 -20.136 1.00 98.56 179 THR A O 1
ATOM 1438 N N . THR A 1 180 ? 2.846 2.976 -20.644 1.00 98.19 180 THR A N 1
ATOM 1439 C CA . THR A 1 180 ? 2.598 4.188 -21.406 1.00 98.19 180 THR A CA 1
ATOM 1440 C C . THR A 1 180 ? 1.456 4.974 -20.769 1.00 98.19 180 THR A C 1
ATOM 1442 O O . THR A 1 180 ? 0.482 4.383 -20.324 1.00 98.19 180 THR A O 1
ATOM 1445 N N . PRO A 1 181 ? 1.533 6.309 -20.702 1.00 98.31 181 PRO A N 1
ATOM 1446 C CA . PRO A 1 181 ? 2.708 7.124 -20.980 1.00 98.31 181 PRO A CA 1
ATOM 1447 C C . PRO A 1 181 ? 3.799 6.934 -19.909 1.00 98.31 181 PRO A C 1
ATOM 1449 O O . PRO A 1 181 ? 3.510 6.778 -18.724 1.00 98.31 181 PRO A O 1
ATOM 1452 N N . THR A 1 182 ? 5.064 6.986 -20.333 1.00 98.19 182 THR A N 1
ATOM 1453 C CA . THR A 1 182 ? 6.228 6.971 -19.431 1.00 98.19 182 THR A CA 1
ATOM 1454 C C . THR A 1 182 ? 6.449 8.343 -18.782 1.00 98.19 182 THR A C 1
ATOM 1456 O O . THR A 1 182 ? 5.947 9.364 -19.261 1.00 98.19 1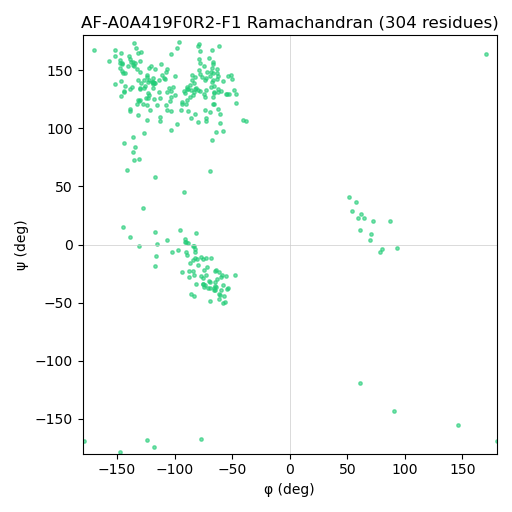82 THR A O 1
ATOM 1459 N N . ALA A 1 183 ? 7.295 8.402 -17.748 1.00 97.62 183 ALA A N 1
ATOM 1460 C CA . ALA A 1 183 ? 7.778 9.664 -17.173 1.00 97.62 183 ALA A CA 1
ATOM 1461 C C . ALA A 1 183 ? 8.415 10.589 -18.231 1.00 97.62 183 ALA A C 1
ATOM 1463 O O . ALA A 1 183 ? 8.176 11.796 -18.233 1.00 97.62 183 ALA A O 1
ATOM 1464 N N . ALA A 1 184 ? 9.156 10.019 -19.190 1.00 97.69 184 ALA A N 1
ATOM 1465 C CA . ALA A 1 184 ? 9.733 10.770 -20.303 1.00 97.69 184 ALA A CA 1
ATOM 1466 C C . ALA A 1 184 ? 8.653 11.339 -21.239 1.00 97.69 184 ALA A C 1
ATOM 1468 O O . ALA A 1 184 ? 8.767 12.485 -21.663 1.00 97.69 184 ALA A O 1
ATOM 1469 N N . ASN A 1 185 ? 7.578 10.587 -21.517 1.00 98.06 185 ASN A N 1
ATOM 1470 C CA . ASN A 1 185 ? 6.450 11.099 -22.304 1.00 98.06 185 ASN A CA 1
ATOM 1471 C C . ASN A 1 185 ? 5.727 12.253 -21.594 1.00 98.06 185 ASN A C 1
ATOM 1473 O O . ASN A 1 185 ? 5.273 13.180 -22.257 1.00 98.06 185 ASN A O 1
ATOM 1477 N N . LYS A 1 186 ? 5.617 12.195 -20.261 1.00 97.75 186 LYS A N 1
ATOM 1478 C CA . LYS A 1 186 ? 4.968 13.230 -19.440 1.00 97.75 186 LYS A CA 1
ATOM 1479 C C . LYS A 1 186 ? 5.883 14.407 -19.087 1.00 97.75 186 LYS A C 1
ATOM 1481 O O . LYS A 1 186 ? 5.390 15.417 -18.597 1.00 97.75 186 LYS A O 1
ATOM 1486 N N . GLY A 1 187 ? 7.195 14.286 -19.301 1.00 97.88 187 GLY A N 1
ATOM 1487 C CA . GLY A 1 187 ? 8.179 15.308 -18.932 1.00 97.88 187 GLY A CA 1
ATOM 1488 C C . GLY A 1 187 ? 8.288 15.559 -17.421 1.00 97.88 187 GLY A C 1
ATOM 1489 O O . GLY A 1 187 ? 8.693 16.646 -17.017 1.00 97.88 187 GLY A O 1
ATOM 1490 N N . ARG A 1 188 ? 7.897 14.589 -16.580 1.00 97.75 188 ARG A N 1
ATOM 1491 C CA . ARG A 1 188 ? 7.888 14.697 -15.108 1.00 97.75 188 ARG A CA 1
ATOM 1492 C C . ARG A 1 188 ? 8.078 13.335 -14.438 1.00 97.75 188 ARG A C 1
ATOM 1494 O O . ARG A 1 188 ? 7.874 12.300 -15.066 1.00 97.75 188 ARG A O 1
ATOM 1501 N N . ASP A 1 189 ? 8.454 13.348 -13.160 1.00 98.19 189 ASP A N 1
ATOM 1502 C CA . ASP A 1 189 ? 8.687 12.135 -12.365 1.00 98.19 189 ASP A CA 1
ATOM 1503 C C . ASP A 1 189 ? 7.416 11.282 -12.201 1.00 98.19 189 ASP A C 1
ATOM 1505 O O . ASP A 1 189 ? 6.302 11.803 -12.130 1.00 98.19 189 ASP A O 1
ATOM 1509 N N . ALA A 1 190 ? 7.593 9.960 -12.120 1.00 97.75 190 ALA A N 1
ATOM 1510 C CA . ALA A 1 190 ? 6.502 8.989 -12.109 1.00 97.75 190 ALA A CA 1
ATOM 1511 C C . ALA A 1 190 ? 5.625 9.067 -10.852 1.00 97.75 190 ALA A C 1
ATOM 1513 O O . ALA A 1 190 ? 6.096 8.864 -9.733 1.00 97.75 190 ALA A O 1
ATOM 1514 N N . GLN A 1 191 ? 4.337 9.309 -11.067 1.00 97.94 191 GLN A N 1
ATOM 1515 C CA . GLN A 1 191 ? 3.260 9.205 -10.089 1.00 97.94 191 GLN A CA 1
ATOM 1516 C C . GLN A 1 191 ? 2.111 8.503 -10.810 1.00 97.94 191 GLN A C 1
ATOM 1518 O O . GLN A 1 191 ? 1.347 9.119 -11.552 1.00 97.94 191 GLN A O 1
ATOM 1523 N N . LEU A 1 192 ? 2.074 7.181 -10.683 1.00 98.31 192 LEU A N 1
ATOM 1524 C CA . LEU A 1 192 ? 1.297 6.312 -11.559 1.00 98.31 192 LEU A CA 1
ATOM 1525 C C . LEU A 1 192 ? 0.041 5.812 -10.858 1.00 98.31 192 LEU A C 1
ATOM 1527 O O . LEU A 1 192 ? 0.114 5.327 -9.730 1.00 98.31 192 LEU A O 1
ATOM 1531 N N . VAL A 1 193 ? -1.078 5.868 -11.574 1.00 97.94 193 VAL A N 1
ATOM 1532 C CA . VAL A 1 193 ? -2.298 5.113 -11.285 1.00 97.94 193 VAL A CA 1
ATOM 1533 C C . VAL A 1 193 ? -2.416 4.020 -12.340 1.00 97.94 193 VAL A C 1
ATOM 1535 O O . VAL A 1 193 ? -2.486 4.298 -13.536 1.00 97.94 193 VAL A O 1
ATOM 1538 N N . ILE A 1 194 ? -2.427 2.771 -11.903 1.00 98.12 194 ILE A N 1
ATOM 1539 C CA . ILE A 1 194 ? -2.424 1.597 -12.769 1.00 98.12 194 ILE A CA 1
ATOM 1540 C C . ILE A 1 194 ? -3.778 0.902 -12.605 1.00 98.12 194 ILE A C 1
ATOM 1542 O O . ILE A 1 194 ? -4.026 0.305 -11.555 1.00 98.12 194 ILE A O 1
ATOM 1546 N N . PRO A 1 195 ? -4.682 0.985 -13.591 1.00 97.44 195 PRO A N 1
ATOM 1547 C CA . PRO A 1 195 ? -6.006 0.383 -13.483 1.00 97.44 195 PRO A CA 1
ATOM 1548 C C . PRO A 1 195 ? -5.915 -1.135 -13.342 1.00 97.44 195 PRO A C 1
ATOM 1550 O O . PRO A 1 195 ? -5.073 -1.783 -13.969 1.00 97.44 195 PRO A O 1
ATOM 1553 N N . ARG A 1 196 ? -6.820 -1.728 -12.565 1.00 96.81 196 ARG A N 1
ATOM 1554 C CA . ARG A 1 196 ? -7.030 -3.171 -12.593 1.00 96.81 196 ARG A CA 1
ATOM 1555 C C . ARG A 1 196 ? -7.893 -3.525 -13.801 1.00 96.81 196 ARG A C 1
ATOM 1557 O O . ARG A 1 196 ? -8.939 -2.919 -14.031 1.00 96.81 196 ARG A O 1
ATOM 1564 N N . LYS A 1 197 ? -7.478 -4.539 -14.559 1.00 96.25 197 LYS A N 1
ATOM 1565 C CA . LYS A 1 197 ? -8.235 -5.031 -15.712 1.00 96.25 197 LYS A CA 1
ATOM 1566 C C . LYS A 1 197 ? -9.681 -5.355 -15.339 1.00 96.25 197 LYS A C 1
ATOM 1568 O O . LYS A 1 197 ? -9.928 -6.100 -14.393 1.00 96.25 197 LYS A O 1
ATOM 1573 N N . GLY A 1 198 ? -10.620 -4.824 -16.119 1.00 93.88 198 GLY A N 1
ATOM 1574 C CA . GLY A 1 198 ? -12.060 -5.004 -15.908 1.00 93.88 198 GLY A CA 1
ATOM 1575 C C . GLY A 1 198 ? -12.740 -3.910 -15.076 1.00 93.88 198 GLY A C 1
ATOM 1576 O O . GLY A 1 198 ? -13.963 -3.935 -14.960 1.00 93.88 198 GLY A O 1
ATOM 1577 N N . PHE A 1 199 ? -11.998 -2.928 -14.552 1.00 91.75 199 PHE A N 1
ATOM 1578 C CA . PHE A 1 199 ? -12.562 -1.781 -13.835 1.00 91.75 199 PHE A CA 1
ATOM 1579 C C . PHE A 1 199 ? -12.550 -0.521 -14.708 1.00 91.75 199 PHE A C 1
ATOM 1581 O O . PHE A 1 199 ? -11.507 -0.082 -15.185 1.00 91.75 199 PHE A O 1
ATOM 1588 N N . THR A 1 200 ? -13.719 0.094 -14.905 1.00 83.31 200 THR A N 1
ATOM 1589 C CA . THR A 1 200 ? -13.871 1.271 -15.785 1.00 83.31 200 THR A CA 1
ATOM 1590 C C . THR A 1 200 ? -14.321 2.541 -15.064 1.00 83.31 200 THR A C 1
ATOM 1592 O O . THR A 1 200 ? -14.128 3.630 -15.593 1.00 83.31 200 THR A O 1
ATOM 1595 N N . ASN A 1 201 ? -14.883 2.424 -13.856 1.00 83.00 201 ASN A N 1
ATOM 1596 C CA . ASN A 1 201 ? -15.425 3.540 -13.071 1.00 83.00 201 ASN A CA 1
ATOM 1597 C C . ASN A 1 201 ? -14.652 3.713 -11.758 1.00 83.00 201 ASN A C 1
ATOM 1599 O O . ASN A 1 201 ? -15.221 3.610 -10.674 1.00 83.00 201 ASN A O 1
ATOM 1603 N N . MET A 1 202 ? -13.341 3.925 -11.856 1.00 90.94 202 MET A N 1
ATOM 1604 C CA . MET A 1 202 ? -12.481 4.037 -10.679 1.00 90.94 202 MET A CA 1
ATOM 1605 C C . MET A 1 202 ? -12.522 5.456 -10.098 1.00 90.94 202 MET A C 1
ATOM 1607 O O . MET A 1 202 ? -12.489 6.456 -10.825 1.00 90.94 202 MET A O 1
ATOM 1611 N N . GLN A 1 203 ? -12.554 5.536 -8.774 1.00 88.31 203 GLN A N 1
ATOM 1612 C CA . GLN A 1 203 ? -12.415 6.778 -8.024 1.00 88.31 203 GLN A CA 1
ATOM 1613 C C . GLN A 1 203 ? -11.275 6.600 -7.032 1.00 88.31 203 GLN A C 1
ATO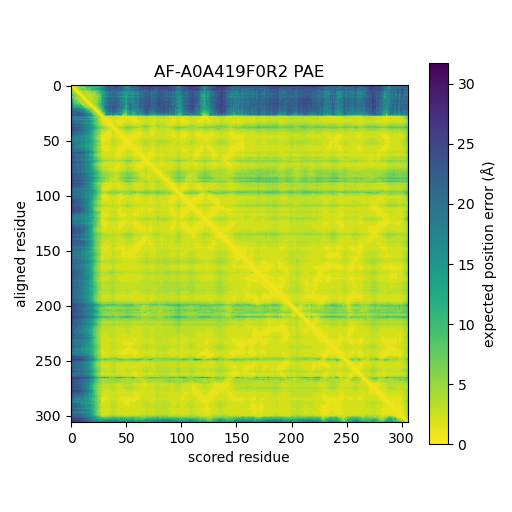M 1615 O O . GLN A 1 203 ? -11.262 5.637 -6.270 1.00 88.31 203 GLN A O 1
ATOM 1620 N N . ALA A 1 204 ? -10.311 7.513 -7.076 1.00 86.69 204 ALA A N 1
ATOM 1621 C CA . ALA A 1 204 ? -9.287 7.609 -6.053 1.00 86.69 204 ALA A CA 1
ATOM 1622 C C . ALA A 1 204 ? -9.834 8.343 -4.823 1.00 86.69 204 ALA A C 1
ATOM 1624 O O . ALA A 1 204 ? -10.922 8.931 -4.857 1.00 86.69 204 ALA A O 1
ATOM 1625 N N . VAL A 1 205 ? -9.043 8.331 -3.753 1.00 81.81 205 VAL A N 1
ATOM 1626 C CA . VAL A 1 205 ? -9.365 9.005 -2.496 1.00 81.81 205 VAL A CA 1
ATOM 1627 C C . VAL A 1 205 ? -9.769 10.465 -2.731 1.00 81.81 205 VAL A C 1
ATOM 1629 O O . VAL A 1 205 ? -9.261 11.149 -3.627 1.00 81.81 205 VAL A O 1
ATOM 1632 N N . GLY A 1 206 ? -10.746 10.929 -1.949 1.00 81.50 206 GLY A N 1
ATOM 1633 C CA . GLY A 1 206 ? -11.334 12.258 -2.125 1.00 81.50 206 GLY A CA 1
ATOM 1634 C C . GLY A 1 206 ? -12.235 12.351 -3.361 1.00 81.50 206 GLY A C 1
ATOM 1635 O O . GLY A 1 206 ? -12.493 13.445 -3.855 1.00 81.50 206 GLY A O 1
ATOM 1636 N N . LYS A 1 207 ? -12.713 11.205 -3.871 1.00 83.62 207 LYS A N 1
ATOM 1637 C CA . LYS A 1 207 ? -13.620 11.089 -5.029 1.00 83.62 207 LYS A CA 1
ATOM 1638 C C . LYS A 1 207 ? -13.025 11.633 -6.329 1.00 83.62 207 LYS A C 1
ATOM 1640 O O . LYS A 1 207 ? -13.746 12.042 -7.245 1.00 83.62 207 LYS A O 1
ATOM 1645 N N . THR A 1 208 ? -11.699 11.621 -6.431 1.00 86.94 208 THR A N 1
ATOM 1646 C CA . THR A 1 208 ? -11.004 12.036 -7.647 1.00 86.94 208 THR A CA 1
ATOM 1647 C C . THR A 1 208 ? -11.262 10.999 -8.735 1.00 86.94 208 THR A C 1
ATOM 1649 O O . THR A 1 208 ? -10.841 9.847 -8.627 1.00 86.94 208 THR A O 1
ATOM 1652 N N . LYS A 1 209 ? -11.972 11.388 -9.799 1.00 91.00 209 LYS A N 1
ATOM 1653 C CA . LYS A 1 209 ? -12.256 10.482 -10.918 1.00 91.00 209 LYS A CA 1
ATOM 1654 C C . LYS A 1 209 ? -10.966 10.135 -11.655 1.00 91.00 209 LYS A C 1
ATOM 1656 O O . LYS A 1 209 ? -10.248 11.023 -12.108 1.00 91.00 209 LYS A O 1
ATOM 1661 N N . ILE A 1 210 ? -10.716 8.841 -11.820 1.00 89.12 210 ILE A N 1
ATOM 1662 C CA . ILE A 1 210 ? -9.625 8.334 -12.650 1.00 89.12 210 ILE A CA 1
ATOM 1663 C C . ILE A 1 210 ? -10.159 8.261 -14.083 1.00 89.12 210 ILE A C 1
ATOM 1665 O O . ILE A 1 210 ? -11.034 7.452 -14.394 1.00 89.12 210 ILE A O 1
ATOM 1669 N N . LEU A 1 211 ? -9.673 9.159 -14.939 1.00 90.25 211 LEU A N 1
ATOM 1670 C CA . LEU A 1 211 ? -10.129 9.296 -16.323 1.00 90.25 211 LEU A CA 1
ATOM 1671 C C . LEU A 1 211 ? -9.545 8.195 -17.233 1.00 90.25 211 LEU A C 1
ATOM 1673 O O . LEU A 1 211 ? -9.053 7.167 -16.765 1.00 90.25 211 LEU A O 1
ATOM 1677 N N . GLY A 1 212 ? -9.671 8.365 -18.551 1.00 91.88 212 GLY A N 1
ATOM 1678 C CA . GLY A 1 212 ? -9.226 7.404 -19.561 1.00 91.88 212 GLY A CA 1
ATOM 1679 C C . GLY A 1 212 ? -7.714 7.112 -19.555 1.00 91.88 212 GLY A C 1
ATOM 1680 O O . GLY A 1 212 ? -6.950 7.767 -18.846 1.00 91.88 212 GLY A O 1
ATOM 1681 N N . PRO A 1 213 ? -7.269 6.105 -20.325 1.00 95.38 213 PRO A N 1
ATOM 1682 C CA . PRO A 1 213 ? -5.852 5.778 -20.508 1.00 95.38 213 PRO A CA 1
ATOM 1683 C C . PRO A 1 213 ? -4.984 7.015 -20.796 1.00 95.38 213 PRO A C 1
ATOM 1685 O O . PRO A 1 213 ? -5.314 7.815 -21.669 1.00 95.38 213 PRO A O 1
ATOM 1688 N N . GLY A 1 214 ? -3.887 7.183 -20.054 1.00 95.25 214 GLY A N 1
ATOM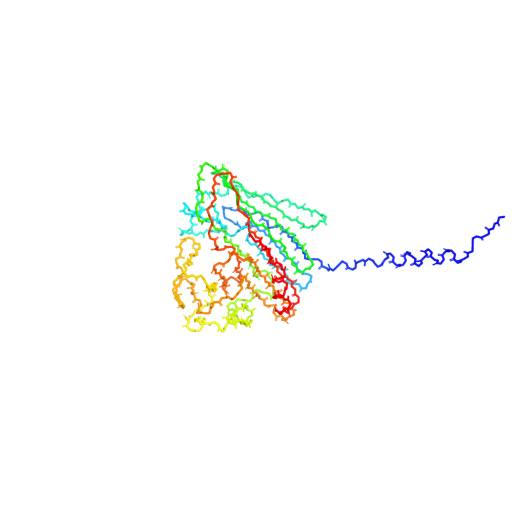 1689 C CA . GLY A 1 214 ? -2.925 8.269 -20.251 1.00 95.25 214 GLY A CA 1
ATOM 1690 C C . GLY A 1 214 ? -3.325 9.634 -19.690 1.00 95.25 214 GLY A C 1
ATOM 1691 O O . GLY A 1 214 ? -2.493 10.546 -19.701 1.00 95.25 214 GLY A O 1
ATOM 1692 N N . GLU A 1 215 ? -4.545 9.786 -19.179 1.00 96.62 215 GLU A N 1
ATOM 1693 C CA . GLU A 1 215 ? -5.051 11.047 -18.634 1.00 96.62 215 GLU A CA 1
ATOM 1694 C C . GLU A 1 215 ? -4.348 11.448 -17.332 1.00 96.62 215 GLU A C 1
ATOM 1696 O O . GLU A 1 215 ? -3.927 10.604 -16.532 1.00 96.62 215 GLU A O 1
ATOM 1701 N N . ASP A 1 216 ? -4.226 12.759 -17.118 1.00 96.38 216 ASP A N 1
ATOM 1702 C CA . ASP A 1 216 ? -3.663 13.319 -15.892 1.00 96.38 216 ASP A CA 1
ATOM 1703 C C . ASP A 1 216 ? -4.705 13.383 -14.768 1.00 96.38 216 ASP A C 1
ATOM 1705 O O . ASP A 1 216 ? -5.886 13.660 -14.972 1.00 96.38 216 ASP A O 1
ATOM 1709 N N . ILE A 1 217 ? -4.230 13.140 -13.550 1.00 94.31 217 ILE A N 1
ATOM 1710 C CA . ILE A 1 217 ? -5.000 13.133 -12.308 1.00 94.31 217 ILE A CA 1
ATOM 1711 C C . ILE A 1 217 ? -4.212 13.993 -11.312 1.00 94.31 217 ILE A C 1
ATOM 1713 O O . ILE A 1 217 ? -3.485 13.507 -10.443 1.00 94.31 217 ILE A O 1
ATOM 1717 N N . GLY A 1 218 ? -4.246 15.310 -11.527 1.00 92.94 218 GLY A N 1
ATOM 1718 C CA . GLY A 1 218 ? -3.368 16.251 -10.828 1.00 92.94 218 GLY A CA 1
ATOM 1719 C C . GLY A 1 218 ? -1.885 15.974 -11.115 1.00 92.94 218 GLY A C 1
ATOM 1720 O O . GLY A 1 218 ? -1.424 16.030 -12.259 1.00 92.94 218 GLY A O 1
ATOM 1721 N N . THR A 1 219 ? -1.105 15.670 -10.074 1.00 94.12 219 THR A N 1
ATOM 1722 C CA . THR A 1 219 ? 0.315 15.299 -10.226 1.00 94.12 219 THR A CA 1
ATOM 1723 C C . THR A 1 219 ? 0.525 13.867 -10.723 1.00 94.12 219 THR A C 1
ATOM 1725 O O . THR A 1 219 ? 1.638 13.518 -11.113 1.00 94.12 219 THR A O 1
ATOM 1728 N N . TRP A 1 220 ? -0.538 13.067 -10.750 1.00 96.94 220 TRP A N 1
ATOM 1729 C CA . TRP A 1 220 ? -0.535 11.673 -11.170 1.00 96.94 220 TRP A CA 1
ATOM 1730 C C . TRP A 1 220 ? -0.994 11.532 -12.620 1.00 96.94 220 TRP A C 1
ATOM 1732 O O . TRP A 1 220 ? -1.521 12.482 -13.205 1.00 96.94 220 TRP A O 1
ATOM 1742 N N . TRP A 1 221 ? -0.828 10.347 -13.202 1.00 97.69 221 TRP A N 1
ATOM 1743 C CA . TRP A 1 221 ? -1.502 9.968 -14.444 1.00 97.69 221 TRP A CA 1
ATOM 1744 C C . TRP A 1 221 ? -1.860 8.488 -14.467 1.00 97.69 221 TRP A C 1
ATOM 1746 O O . TRP A 1 221 ? -1.232 7.666 -13.795 1.00 97.69 221 TRP A O 1
ATOM 1756 N N . ARG A 1 222 ? -2.866 8.155 -15.275 1.00 97.44 222 ARG A N 1
ATOM 1757 C CA . ARG A 1 222 ? -3.279 6.773 -15.509 1.00 97.44 222 ARG A CA 1
ATOM 1758 C C . ARG A 1 222 ? -2.396 6.108 -16.570 1.00 97.44 222 ARG A C 1
ATOM 1760 O O . ARG A 1 222 ? -2.181 6.691 -17.632 1.00 97.44 222 ARG A O 1
ATOM 1767 N N . THR A 1 223 ? -1.928 4.883 -16.334 1.00 98.31 223 THR A N 1
ATOM 1768 C CA . THR A 1 223 ? -1.276 4.067 -17.377 1.00 98.31 223 THR A CA 1
ATOM 1769 C C . THR A 1 223 ? -2.296 3.502 -18.371 1.00 98.31 223 THR A C 1
ATOM 1771 O O . THR A 1 223 ? -3.467 3.295 -18.051 1.00 98.31 223 THR A O 1
ATOM 1774 N N . ASN A 1 224 ? -1.856 3.241 -19.596 1.00 97.88 224 ASN A N 1
ATOM 1775 C CA . ASN A 1 224 ? -2.646 2.583 -20.631 1.00 97.88 224 ASN A CA 1
ATOM 1776 C C . ASN A 1 224 ? -2.754 1.085 -20.372 1.00 97.88 224 ASN A C 1
ATOM 1778 O O . ASN A 1 224 ? -3.766 0.463 -20.682 1.00 97.88 224 ASN A O 1
ATOM 1782 N N . GLU A 1 225 ? -1.696 0.511 -19.814 1.00 98.12 225 GLU A N 1
ATOM 1783 C CA . GLU A 1 225 ? -1.646 -0.870 -19.389 1.00 98.12 225 GLU A CA 1
ATOM 1784 C C . GLU A 1 225 ? -2.478 -1.041 -18.123 1.00 98.12 225 GLU A C 1
ATOM 1786 O O . GLU A 1 225 ? -2.471 -0.195 -17.223 1.00 98.12 225 GLU A O 1
ATOM 1791 N N . GLU A 1 226 ? -3.173 -2.170 -18.064 1.00 98.06 226 GLU A N 1
ATOM 1792 C CA . GLU A 1 226 ? -3.960 -2.587 -16.916 1.00 98.06 226 GLU A CA 1
ATOM 1793 C C . GLU A 1 226 ? -3.256 -3.749 -16.221 1.00 98.06 226 GLU A C 1
ATOM 1795 O O . GLU A 1 226 ? -2.698 -4.631 -16.879 1.00 98.06 226 GLU A O 1
ATOM 1800 N N . SER A 1 227 ? -3.308 -3.772 -14.891 1.00 98.06 227 SER A N 1
ATOM 1801 C CA . SER A 1 227 ? -2.810 -4.906 -14.125 1.00 98.06 227 SER A CA 1
ATOM 1802 C C . SER A 1 227 ? -3.758 -6.097 -14.271 1.00 98.06 227 SER A C 1
ATOM 1804 O O . SER A 1 227 ? -4.976 -5.967 -14.105 1.00 98.06 227 SER A O 1
ATOM 1806 N N . ASP A 1 228 ? -3.205 -7.276 -14.538 1.00 97.81 228 ASP A N 1
ATOM 1807 C CA . ASP A 1 228 ? -3.891 -8.566 -14.529 1.00 97.81 228 ASP A CA 1
ATOM 1808 C C . ASP A 1 228 ? -4.056 -9.133 -13.113 1.00 97.81 228 ASP A C 1
ATOM 1810 O O . ASP A 1 228 ? -4.838 -10.069 -12.937 1.00 97.81 228 ASP A O 1
ATOM 1814 N N . GLU A 1 229 ? -3.380 -8.572 -12.104 1.00 97.19 229 GLU A N 1
ATOM 1815 C CA . GLU A 1 229 ? -3.413 -9.045 -10.715 1.00 97.19 229 GLU A CA 1
ATOM 1816 C C . GLU A 1 229 ? -3.455 -7.900 -9.688 1.00 97.19 229 GLU A C 1
ATOM 1818 O O . GLU A 1 229 ? -3.104 -6.759 -9.982 1.00 97.19 229 GLU A O 1
ATOM 1823 N N . ASP A 1 230 ? -3.849 -8.222 -8.456 1.00 96.81 230 ASP A N 1
ATOM 1824 C CA . ASP A 1 230 ? -3.989 -7.275 -7.335 1.00 96.81 230 ASP A CA 1
ATOM 1825 C C . ASP A 1 230 ? -2.688 -7.188 -6.521 1.00 96.81 230 ASP A C 1
ATOM 1827 O O . ASP A 1 230 ? -2.689 -7.325 -5.297 1.00 96.81 230 ASP A O 1
ATOM 1831 N N . ILE A 1 231 ? -1.554 -7.083 -7.214 1.00 98.06 231 ILE A N 1
ATOM 1832 C CA . ILE A 1 231 ? -0.218 -7.126 -6.618 1.00 98.06 231 ILE A CA 1
ATOM 1833 C C . ILE A 1 231 ? 0.745 -6.222 -7.387 1.00 98.06 231 ILE A C 1
ATOM 1835 O O . ILE A 1 231 ? 0.735 -6.167 -8.617 1.00 98.06 231 ILE A O 1
ATOM 1839 N N . ILE A 1 232 ? 1.602 -5.542 -6.636 1.00 98.69 232 ILE A N 1
ATOM 1840 C CA . ILE A 1 232 ? 2.725 -4.748 -7.133 1.00 98.69 232 ILE A CA 1
ATOM 1841 C C . ILE A 1 232 ? 3.967 -5.130 -6.338 1.00 98.69 232 ILE A C 1
ATOM 1843 O O . ILE A 1 232 ? 3.883 -5.379 -5.132 1.00 98.69 232 ILE A O 1
ATOM 1847 N N . LEU A 1 233 ? 5.111 -5.196 -7.013 1.00 98.69 233 LEU A N 1
ATOM 1848 C CA . LEU A 1 233 ? 6.383 -5.547 -6.392 1.00 98.69 233 LEU A CA 1
ATOM 1849 C C . LEU A 1 233 ? 7.478 -4.553 -6.745 1.00 98.69 233 LEU A C 1
ATOM 1851 O O . LEU A 1 233 ? 7.418 -3.884 -7.776 1.00 98.69 233 LEU A O 1
ATOM 1855 N N . ARG A 1 234 ? 8.508 -4.514 -5.907 1.00 98.69 234 ARG A N 1
ATOM 1856 C CA . ARG A 1 234 ? 9.766 -3.828 -6.163 1.00 98.69 234 ARG A CA 1
ATOM 1857 C C . ARG A 1 234 ? 10.942 -4.760 -5.891 1.00 98.69 234 ARG A C 1
ATOM 1859 O O . ARG A 1 234 ? 10.976 -5.434 -4.864 1.00 98.69 234 ARG A O 1
ATOM 1866 N N . GLU A 1 235 ? 11.909 -4.784 -6.797 1.00 98.75 235 GLU A N 1
ATOM 1867 C CA . GLU A 1 235 ? 13.173 -5.500 -6.611 1.00 98.75 235 GLU A CA 1
ATOM 1868 C C . GLU A 1 235 ? 14.123 -4.722 -5.693 1.00 98.75 235 GLU A C 1
ATOM 1870 O O . GLU A 1 235 ? 14.158 -3.490 -5.705 1.00 98.75 235 GLU A O 1
ATOM 1875 N N . SER A 1 236 ? 14.930 -5.443 -4.912 1.00 98.69 236 SER A N 1
ATOM 1876 C CA . SER A 1 236 ? 16.019 -4.840 -4.146 1.00 98.69 236 SER A CA 1
ATOM 1877 C C . SER A 1 236 ? 17.097 -4.297 -5.083 1.00 98.69 236 SER A C 1
ATOM 1879 O O . SER A 1 236 ? 17.301 -4.785 -6.197 1.00 98.69 236 SER A O 1
ATOM 1881 N N . ARG A 1 237 ? 17.867 -3.316 -4.609 1.00 98.31 237 ARG A N 1
ATOM 1882 C CA . ARG A 1 237 ? 18.983 -2.710 -5.352 1.00 98.31 237 ARG A CA 1
ATOM 1883 C C . ARG A 1 237 ? 19.997 -3.737 -5.872 1.00 98.31 237 ARG A C 1
ATOM 1885 O O . ARG A 1 237 ? 20.524 -3.572 -6.971 1.00 98.31 237 ARG A O 1
ATOM 1892 N N . ASP A 1 238 ? 20.271 -4.785 -5.096 1.00 98.25 238 ASP A N 1
ATOM 1893 C CA . ASP A 1 238 ? 21.177 -5.880 -5.469 1.00 98.25 238 ASP A CA 1
ATOM 1894 C C . ASP A 1 238 ? 20.512 -6.982 -6.317 1.00 98.25 238 ASP A C 1
ATOM 1896 O O . ASP A 1 238 ? 21.182 -7.933 -6.727 1.00 98.25 238 ASP A O 1
ATOM 1900 N N . LYS A 1 239 ? 19.207 -6.841 -6.588 1.00 98.44 239 LYS A N 1
ATOM 1901 C CA . LYS A 1 239 ? 18.338 -7.755 -7.340 1.00 98.44 239 LYS A CA 1
ATOM 1902 C C . LYS A 1 239 ? 18.202 -9.157 -6.750 1.00 98.44 239 LYS A C 1
ATOM 1904 O O . LYS A 1 239 ? 17.704 -10.049 -7.436 1.00 98.44 239 LYS A O 1
ATOM 1909 N N . LYS A 1 240 ? 18.644 -9.389 -5.511 1.00 98.56 240 LYS A N 1
ATOM 1910 C CA . LYS A 1 240 ? 18.557 -10.708 -4.864 1.00 98.56 240 LYS A CA 1
ATOM 1911 C C . LYS A 1 240 ? 17.236 -10.936 -4.145 1.00 98.56 240 LYS A C 1
ATOM 1913 O O . LYS A 1 240 ? 16.863 -12.092 -3.951 1.00 98.56 240 LYS A O 1
ATOM 1918 N N . HIS A 1 241 ? 16.539 -9.867 -3.778 1.00 98.75 241 HIS A N 1
ATOM 1919 C CA . HIS A 1 241 ? 15.287 -9.904 -3.033 1.00 98.75 241 HIS A CA 1
ATOM 1920 C C . HIS A 1 241 ? 14.221 -9.053 -3.718 1.00 98.75 241 HIS A C 1
ATOM 1922 O O . HIS A 1 241 ? 14.508 -8.249 -4.607 1.00 98.75 241 HIS A O 1
ATOM 1928 N N . LEU A 1 242 ? 12.978 -9.247 -3.306 1.00 98.69 242 LEU A N 1
ATOM 1929 C CA . LEU A 1 242 ? 11.867 -8.389 -3.677 1.00 98.69 242 LEU A CA 1
ATOM 1930 C C . LEU A 1 242 ? 10.998 -8.104 -2.456 1.00 98.69 242 LEU A C 1
ATOM 1932 O O . LEU A 1 242 ? 10.978 -8.872 -1.489 1.00 98.69 242 LEU A O 1
ATOM 1936 N N . VAL A 1 243 ? 10.265 -7.001 -2.536 1.00 98.81 243 VAL A N 1
ATOM 1937 C CA . VAL A 1 243 ? 9.118 -6.717 -1.681 1.00 98.81 243 VAL A CA 1
ATOM 1938 C C . VAL A 1 243 ? 7.879 -6.600 -2.554 1.00 98.81 243 VAL A C 1
ATOM 1940 O O . VAL A 1 243 ? 7.941 -6.020 -3.635 1.00 98.81 243 VAL A O 1
ATOM 1943 N N . ALA A 1 244 ? 6.750 -7.140 -2.113 1.00 98.69 244 ALA A N 1
ATOM 1944 C CA . ALA A 1 244 ? 5.478 -6.981 -2.811 1.00 98.69 244 ALA A CA 1
ATOM 1945 C C . ALA A 1 244 ? 4.334 -6.777 -1.825 1.00 98.69 244 ALA A C 1
ATOM 1947 O O . ALA A 1 244 ? 4.404 -7.254 -0.698 1.00 98.69 244 ALA A O 1
ATOM 1948 N N . VAL A 1 245 ? 3.268 -6.106 -2.252 1.00 98.50 245 VAL A N 1
ATOM 1949 C CA . VAL A 1 245 ? 2.030 -5.964 -1.473 1.00 98.50 245 VAL A CA 1
ATOM 1950 C C . VAL A 1 245 ? 0.838 -6.359 -2.331 1.00 98.50 245 VAL A C 1
ATOM 1952 O O . VAL A 1 245 ? 0.792 -6.033 -3.518 1.00 98.50 245 VAL A O 1
ATOM 1955 N N . SER A 1 246 ? -0.113 -7.076 -1.736 1.00 97.56 246 SER A N 1
ATOM 1956 C CA . SER A 1 246 ? -1.319 -7.543 -2.421 1.00 97.56 246 SER A CA 1
ATOM 1957 C C . SER A 1 246 ? -2.546 -7.551 -1.519 1.00 97.56 246 SER A C 1
ATOM 1959 O O . SER A 1 246 ? -2.417 -7.833 -0.327 1.00 97.56 246 SER A O 1
ATOM 1961 N N . TRP A 1 247 ? -3.717 -7.300 -2.109 1.00 96.38 247 TRP A N 1
ATOM 1962 C CA . TRP A 1 247 ? -5.038 -7.408 -1.473 1.00 96.38 247 TRP A CA 1
ATOM 1963 C C . TRP A 1 247 ? -6.010 -8.105 -2.440 1.00 96.38 247 TRP A C 1
ATOM 1965 O O . TRP A 1 247 ? -6.747 -7.446 -3.173 1.00 96.38 247 TRP A O 1
ATOM 1975 N N . PRO A 1 248 ? -5.959 -9.446 -2.536 1.00 93.19 248 PRO A N 1
ATOM 1976 C CA . PRO A 1 248 ? -6.680 -10.187 -3.567 1.00 93.19 248 PRO A CA 1
ATOM 1977 C C . PRO A 1 248 ? -8.186 -9.889 -3.603 1.00 93.19 248 PRO A C 1
ATOM 1979 O O . PRO A 1 248 ? -8.865 -9.993 -2.586 1.00 93.19 248 PRO A O 1
ATOM 1982 N N . GLY A 1 249 ? -8.707 -9.579 -4.792 1.00 88.44 249 GLY A N 1
ATOM 1983 C CA . GLY A 1 249 ? -10.136 -9.380 -5.048 1.00 88.44 249 GLY A CA 1
ATOM 1984 C C . GLY A 1 249 ? -10.696 -8.015 -4.648 1.00 88.44 249 GLY A C 1
ATOM 1985 O O . GLY A 1 249 ? -11.857 -7.747 -4.928 1.00 88.44 249 GLY A O 1
ATOM 1986 N N . GLU A 1 250 ? -9.892 -7.143 -4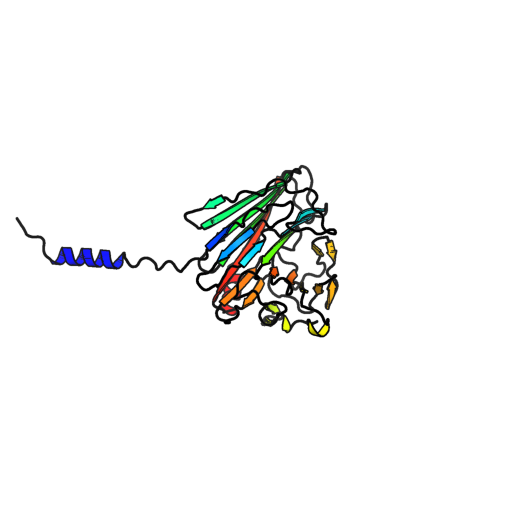.038 1.00 87.62 250 GLU A N 1
ATOM 1987 C CA . GLU A 1 250 ? -10.370 -5.900 -3.416 1.00 87.62 250 GLU A CA 1
ATOM 1988 C C . GLU A 1 250 ? -9.789 -4.638 -4.074 1.00 87.62 250 GLU A C 1
ATOM 1990 O O . GLU A 1 250 ? -9.935 -3.536 -3.547 1.00 87.62 250 GLU A O 1
ATOM 1995 N N . VAL A 1 251 ? -9.124 -4.774 -5.226 1.00 92.81 251 VAL A N 1
ATOM 1996 C CA . VAL A 1 251 ? -8.345 -3.705 -5.868 1.00 92.81 251 VAL A CA 1
ATOM 1997 C C . VAL A 1 251 ? -8.959 -3.315 -7.210 1.00 92.81 251 VAL A C 1
ATOM 1999 O O . VAL A 1 251 ? -9.025 -4.126 -8.129 1.00 92.81 251 VAL A O 1
ATOM 2002 N N . SER A 1 252 ? -9.363 -2.052 -7.349 1.00 95.31 252 SER A N 1
ATOM 2003 C CA . SER A 1 252 ? -9.778 -1.457 -8.623 1.00 95.31 252 SER A CA 1
ATOM 2004 C C . SER A 1 252 ? -8.622 -0.747 -9.347 1.00 95.31 252 SER A C 1
ATOM 2006 O O . SER A 1 252 ? -8.641 -0.643 -10.573 1.00 95.31 252 SER A O 1
ATOM 2008 N N . PHE A 1 253 ? -7.580 -0.318 -8.626 1.00 96.88 253 PHE A N 1
ATOM 2009 C CA . PHE A 1 253 ? -6.335 0.219 -9.188 1.00 96.88 253 PHE A CA 1
ATOM 2010 C C . PHE A 1 253 ? -5.155 0.108 -8.209 1.00 96.88 253 PHE A C 1
ATOM 2012 O O . PHE A 1 253 ? -5.324 0.027 -6.996 1.00 96.88 253 PHE A O 1
ATOM 2019 N N . ILE A 1 254 ? -3.944 0.139 -8.758 1.00 97.62 254 ILE A N 1
ATOM 2020 C C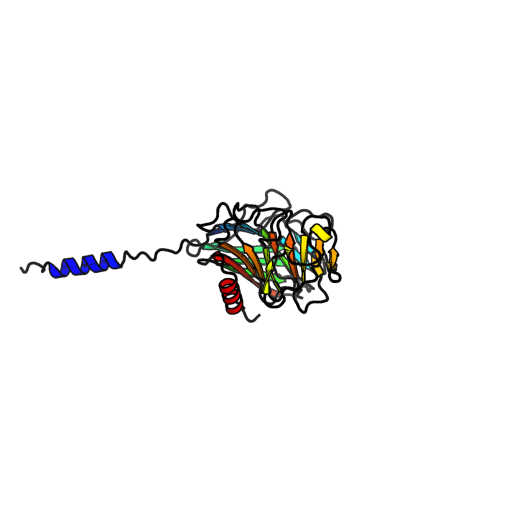A . ILE A 1 254 ? -2.657 0.135 -8.054 1.00 97.62 254 ILE A CA 1
ATOM 2021 C C . ILE A 1 254 ? -2.035 1.532 -8.173 1.00 97.62 254 ILE A C 1
ATOM 2023 O O . ILE A 1 254 ? -2.222 2.213 -9.182 1.00 97.62 254 ILE A O 1
ATOM 2027 N N . ILE A 1 255 ? -1.277 1.966 -7.166 1.00 97.88 255 ILE A N 1
ATOM 2028 C CA . ILE A 1 255 ? -0.576 3.257 -7.178 1.00 97.88 255 ILE A CA 1
ATOM 2029 C C . ILE A 1 255 ? 0.930 3.048 -6.993 1.00 97.88 255 ILE A C 1
ATOM 2031 O O . ILE A 1 255 ? 1.357 2.226 -6.178 1.00 97.88 255 ILE A O 1
ATOM 2035 N N . TYR A 1 256 ? 1.735 3.840 -7.703 1.00 98.31 256 TYR A N 1
ATOM 2036 C CA . TYR A 1 256 ? 3.168 3.981 -7.439 1.00 98.31 256 TYR A CA 1
ATOM 2037 C C . TYR A 1 256 ? 3.593 5.452 -7.387 1.00 98.31 256 TYR A C 1
ATOM 2039 O O . TYR A 1 256 ? 3.405 6.190 -8.357 1.00 98.31 256 TYR A O 1
ATOM 2047 N N . ASN A 1 257 ? 4.221 5.867 -6.284 1.00 97.88 257 ASN A N 1
ATOM 2048 C CA . ASN A 1 257 ? 4.815 7.195 -6.138 1.00 97.88 257 ASN A CA 1
ATOM 2049 C C . ASN A 1 257 ? 6.342 7.095 -6.203 1.00 97.88 257 ASN A C 1
ATOM 2051 O O . ASN A 1 257 ? 6.960 6.500 -5.327 1.00 97.88 257 ASN A O 1
ATOM 2055 N N . SER A 1 258 ? 6.975 7.690 -7.215 1.00 97.69 258 SER A N 1
ATOM 2056 C CA . SER A 1 258 ? 8.441 7.658 -7.327 1.00 97.69 258 SER A CA 1
ATOM 2057 C C . SER A 1 258 ? 9.156 8.781 -6.568 1.00 97.69 258 SER A C 1
ATOM 2059 O O . SER A 1 258 ? 10.367 8.694 -6.359 1.00 97.69 258 SER A O 1
ATOM 2061 N N . LEU A 1 259 ? 8.437 9.834 -6.160 1.00 97.69 259 LEU A N 1
ATOM 2062 C CA . LEU A 1 259 ? 8.993 10.954 -5.389 1.00 97.69 259 LEU A CA 1
ATOM 2063 C C . LEU A 1 259 ? 9.098 10.625 -3.902 1.00 97.69 259 LEU A C 1
ATOM 2065 O O . LEU A 1 259 ? 10.033 11.060 -3.237 1.00 97.69 259 LEU A O 1
ATOM 2069 N N . ASN A 1 260 ? 8.148 9.838 -3.412 1.00 96.44 260 ASN A N 1
ATOM 2070 C CA . ASN A 1 260 ? 8.170 9.226 -2.099 1.00 96.44 260 ASN A CA 1
ATOM 2071 C C . ASN A 1 260 ? 7.950 7.724 -2.315 1.00 96.44 260 ASN A C 1
ATOM 2073 O O . ASN A 1 260 ? 6.807 7.344 -2.535 1.00 96.44 260 ASN A O 1
ATOM 2077 N N . PRO A 1 261 ? 9.014 6.904 -2.375 1.00 96.44 261 PRO A N 1
ATOM 2078 C CA . PRO A 1 261 ? 8.998 5.575 -2.964 1.00 96.44 261 PRO A CA 1
ATOM 2079 C C . PRO A 1 261 ? 8.056 4.682 -2.170 1.00 96.44 261 PRO A C 1
ATOM 2081 O O . PRO A 1 261 ? 8.426 4.129 -1.138 1.00 96.44 261 PRO A O 1
ATOM 2084 N N . CYS A 1 262 ? 6.831 4.554 -2.658 1.00 98.19 262 CYS A N 1
ATOM 2085 C CA . CYS A 1 262 ? 5.798 3.754 -2.034 1.00 98.19 262 CYS A CA 1
ATOM 2086 C C . CYS A 1 262 ? 4.940 3.075 -3.094 1.00 98.19 262 CYS A C 1
ATOM 2088 O O . CYS A 1 262 ?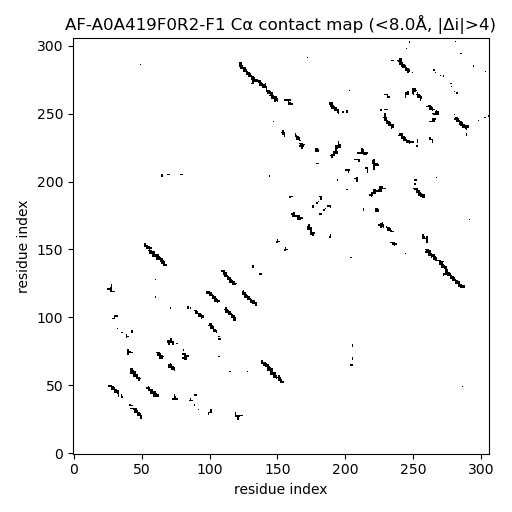 4.747 3.585 -4.204 1.00 98.19 262 CYS A O 1
ATOM 2090 N N . ILE A 1 263 ? 4.456 1.891 -2.743 1.00 98.44 263 ILE A N 1
ATOM 2091 C CA . ILE A 1 263 ? 3.584 1.079 -3.583 1.00 98.44 263 ILE A CA 1
ATOM 2092 C C . ILE A 1 263 ? 2.259 0.858 -2.860 1.00 98.44 263 ILE A C 1
ATOM 2094 O O . ILE A 1 263 ? 2.225 0.630 -1.648 1.00 98.44 263 ILE A O 1
ATOM 2098 N N . HIS A 1 264 ? 1.166 0.915 -3.615 1.00 97.56 264 HIS A N 1
ATOM 2099 C CA . HIS A 1 264 ? -0.173 0.656 -3.107 1.00 97.56 264 HIS A CA 1
ATOM 2100 C C . HIS A 1 264 ? -0.843 -0.387 -3.986 1.00 97.56 264 HIS A C 1
ATOM 2102 O O . HIS A 1 264 ? -1.058 -0.165 -5.174 1.00 97.56 264 HIS A O 1
ATOM 2108 N N . ALA A 1 265 ? -1.234 -1.493 -3.371 1.00 95.06 265 ALA A N 1
ATOM 2109 C CA . ALA A 1 265 ? -2.245 -2.401 -3.902 1.00 95.06 265 ALA A CA 1
ATOM 2110 C C . ALA A 1 265 ? -3.318 -2.649 -2.837 1.00 95.06 265 ALA A C 1
ATOM 2112 O O . ALA A 1 265 ? -3.825 -3.757 -2.731 1.00 95.06 265 ALA A O 1
ATOM 2113 N N . GLY A 1 266 ? -3.573 -1.642 -1.990 1.00 87.06 266 GLY A N 1
ATOM 2114 C CA . GLY A 1 266 ? -4.582 -1.688 -0.935 1.00 87.06 266 GLY A CA 1
ATOM 2115 C C . GLY A 1 266 ? -6.010 -1.745 -1.485 1.00 87.06 266 GLY A C 1
ATOM 2116 O O . GLY A 1 266 ? -6.216 -1.488 -2.677 1.00 87.06 266 GLY A O 1
ATOM 2117 N N . PRO A 1 267 ? -6.999 -2.048 -0.627 1.00 89.06 267 PRO A N 1
ATOM 2118 C CA . PRO A 1 267 ? -8.394 -2.087 -1.029 1.00 89.06 267 PRO A CA 1
ATOM 2119 C C . PRO A 1 267 ? -8.829 -0.769 -1.670 1.00 89.06 267 PRO A C 1
ATOM 2121 O O . PRO A 1 267 ? -8.592 0.309 -1.140 1.00 89.06 267 PRO A O 1
ATOM 2124 N N . SER A 1 268 ? -9.447 -0.856 -2.837 1.00 88.62 268 SER A N 1
ATOM 2125 C CA . SER A 1 268 ? -9.964 0.295 -3.590 1.00 88.62 268 SER A CA 1
ATOM 2126 C C . SER A 1 268 ? -11.333 0.015 -4.209 1.00 88.62 268 SER A C 1
ATOM 2128 O O . SER A 1 268 ? -11.851 0.816 -4.989 1.00 88.62 268 SER A O 1
ATOM 2130 N N . ILE A 1 269 ? -11.931 -1.134 -3.886 1.00 88.12 269 ILE A N 1
ATOM 2131 C CA . ILE A 1 269 ? -13.357 -1.377 -4.080 1.00 88.12 269 ILE A CA 1
ATOM 2132 C C . ILE A 1 269 ? -14.094 -0.802 -2.872 1.00 88.12 269 ILE A C 1
ATOM 2134 O O . ILE A 1 269 ? -13.759 -1.087 -1.725 1.00 88.12 269 ILE A O 1
ATOM 2138 N N . GLN A 1 270 ? -15.100 0.014 -3.160 1.00 90.94 270 GLN A N 1
ATOM 2139 C CA . GLN A 1 270 ? -15.888 0.732 -2.171 1.00 90.94 270 GL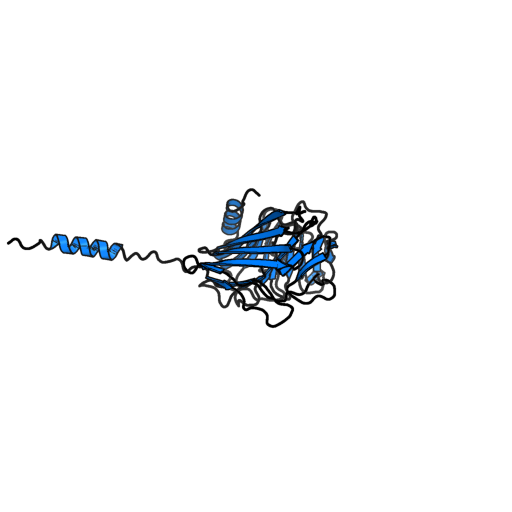N A CA 1
ATOM 2140 C C . GLN A 1 270 ? -17.047 -0.131 -1.655 1.00 90.94 270 GLN A C 1
ATOM 2142 O O . GLN A 1 270 ? -17.740 -0.779 -2.441 1.00 90.94 270 GLN A O 1
ATOM 2147 N N . PHE A 1 271 ? -17.292 -0.108 -0.342 1.00 94.31 271 PHE A N 1
ATOM 2148 C CA . PHE A 1 271 ? -18.354 -0.898 0.295 1.00 94.31 271 PHE A CA 1
ATOM 2149 C C . PHE A 1 271 ? -19.349 -0.029 1.059 1.00 94.31 271 PHE A C 1
ATOM 2151 O O . PHE A 1 271 ? -19.015 1.035 1.562 1.00 94.31 271 PHE A O 1
ATOM 2158 N N . THR A 1 272 ? -20.591 -0.492 1.182 1.00 97.44 272 THR A N 1
ATOM 2159 C CA . THR A 1 272 ? -21.556 0.109 2.112 1.00 97.44 272 THR A CA 1
ATOM 2160 C C . THR A 1 272 ? -21.612 -0.735 3.381 1.00 97.44 272 THR A C 1
ATOM 2162 O O . THR A 1 272 ? -21.769 -1.953 3.295 1.00 97.44 272 THR A O 1
ATOM 2165 N N . ILE A 1 273 ? -21.471 -0.101 4.546 1.00 97.94 273 ILE A N 1
ATOM 2166 C CA . ILE A 1 273 ? -21.547 -0.751 5.856 1.00 97.94 273 ILE A CA 1
ATOM 2167 C C . ILE A 1 273 ? -22.797 -0.252 6.583 1.00 97.94 273 ILE A C 1
ATOM 2169 O O . ILE A 1 273 ? -22.875 0.900 7.017 1.00 97.94 273 ILE A O 1
ATOM 2173 N N . GLU A 1 274 ? -23.773 -1.142 6.725 1.00 98.38 274 GLU A N 1
ATOM 2174 C CA . GLU A 1 274 ? -24.985 -0.906 7.515 1.00 98.38 274 GLU A CA 1
ATOM 2175 C C . GLU A 1 274 ? -24.666 -0.790 9.022 1.00 98.38 274 GLU A C 1
ATOM 2177 O O . GLU A 1 274 ? -23.653 -1.336 9.475 1.00 98.38 274 GLU A O 1
ATOM 2182 N N . PRO A 1 275 ? -25.526 -0.135 9.823 1.00 98.50 275 PRO A N 1
ATOM 2183 C CA . PRO A 1 275 ? -25.411 -0.116 11.282 1.00 98.50 275 PRO A CA 1
ATOM 2184 C C . PRO A 1 275 ? -25.211 -1.510 11.893 1.00 98.50 275 PRO A C 1
ATOM 2186 O O . PRO A 1 275 ? -25.905 -2.470 11.546 1.00 98.50 275 PRO A O 1
ATOM 2189 N N . GLY A 1 276 ? -24.251 -1.630 12.810 1.00 98.12 276 GLY A N 1
ATOM 2190 C CA . GLY A 1 276 ? -23.898 -2.880 13.489 1.00 98.12 276 GLY A CA 1
ATOM 2191 C C . GLY A 1 276 ? -23.196 -3.917 12.605 1.00 98.12 276 GLY A C 1
ATOM 2192 O O . GLY A 1 276 ? -23.043 -5.067 13.022 1.00 98.12 276 GLY A O 1
ATOM 2193 N N . ARG A 1 277 ? -22.798 -3.559 11.378 1.00 98.50 277 ARG A N 1
ATOM 2194 C CA . ARG A 1 277 ? -22.036 -4.430 10.472 1.00 98.50 277 ARG A CA 1
ATOM 2195 C C . ARG A 1 277 ? -20.567 -4.030 10.430 1.00 98.50 277 ARG A C 1
ATOM 2197 O O . ARG A 1 277 ? -20.176 -2.932 10.817 1.00 98.50 277 ARG A O 1
ATOM 2204 N N . GLU A 1 278 ? -19.761 -4.946 9.914 1.00 98.19 278 GLU A N 1
ATOM 2205 C CA . GLU A 1 278 ? -18.335 -4.750 9.690 1.00 98.19 278 GLU A CA 1
ATOM 2206 C C . GLU A 1 278 ? -17.929 -5.251 8.303 1.00 98.19 278 GLU A C 1
ATOM 2208 O O . GLU A 1 278 ? -18.603 -6.092 7.697 1.00 98.19 278 GLU A O 1
ATOM 2213 N N . ARG A 1 279 ? -16.822 -4.709 7.798 1.00 97.31 279 ARG A N 1
ATOM 2214 C CA . ARG A 1 279 ? -16.150 -5.151 6.579 1.00 97.31 279 ARG A CA 1
ATOM 2215 C C . ARG A 1 279 ? -14.697 -5.441 6.907 1.00 97.31 279 ARG A C 1
ATOM 2217 O O . ARG A 1 279 ? -14.056 -4.663 7.606 1.00 97.31 279 ARG A O 1
ATOM 2224 N N . HIS A 1 280 ? -14.207 -6.553 6.375 1.00 97.00 280 HIS A N 1
ATOM 2225 C CA . HIS A 1 280 ? -12.830 -6.994 6.515 1.00 97.00 280 HIS A CA 1
ATOM 2226 C C . HIS A 1 280 ? -12.193 -7.073 5.135 1.00 97.00 280 HIS A C 1
ATOM 2228 O O . HIS A 1 280 ? -12.833 -7.475 4.161 1.00 97.00 280 HIS A O 1
ATOM 2234 N N . TRP A 1 281 ? -10.922 -6.710 5.079 1.00 96.81 281 TRP A N 1
ATOM 2235 C CA . TRP A 1 281 ? -10.060 -6.867 3.926 1.00 96.81 281 TRP A CA 1
ATOM 2236 C C . TRP A 1 281 ? -8.837 -7.664 4.356 1.00 96.81 281 TRP A C 1
ATOM 2238 O O . TRP A 1 281 ? -8.334 -7.493 5.468 1.00 96.81 281 TRP A O 1
ATOM 2248 N N . TYR A 1 282 ? -8.335 -8.508 3.461 1.00 96.88 282 TYR A N 1
ATOM 2249 C CA . TYR A 1 282 ? -7.194 -9.372 3.737 1.00 96.88 282 TYR A CA 1
ATOM 2250 C C . TYR A 1 282 ? -6.082 -9.107 2.733 1.00 96.88 282 TYR A C 1
ATOM 2252 O O . TYR A 1 282 ? -6.308 -9.118 1.521 1.00 96.88 282 TYR A O 1
ATOM 2260 N N . GLY A 1 283 ? -4.882 -8.869 3.249 1.00 97.06 283 GLY A N 1
ATOM 2261 C CA . GLY A 1 283 ? -3.714 -8.525 2.454 1.00 97.06 283 GLY A CA 1
ATOM 2262 C C . GLY A 1 283 ? -2.496 -9.345 2.841 1.00 97.06 283 GLY A C 1
ATOM 2263 O O . GLY A 1 283 ? -2.457 -9.986 3.891 1.00 97.06 283 GLY A O 1
ATOM 2264 N N . ILE A 1 284 ? -1.486 -9.323 1.978 1.00 98.06 284 ILE A N 1
ATOM 2265 C CA . ILE A 1 284 ? -0.194 -9.964 2.226 1.00 98.06 284 ILE A CA 1
ATOM 2266 C C . ILE A 1 284 ? 0.912 -9.037 1.729 1.00 98.06 284 ILE A C 1
ATOM 2268 O O . ILE A 1 284 ? 0.831 -8.519 0.609 1.00 98.06 284 ILE A O 1
ATOM 2272 N N . ILE A 1 285 ? 1.943 -8.849 2.552 1.00 98.50 285 ILE A N 1
ATOM 2273 C CA . ILE A 1 285 ? 3.224 -8.271 2.138 1.00 98.50 285 ILE A CA 1
ATOM 2274 C C . ILE A 1 285 ? 4.226 -9.413 2.008 1.00 98.50 285 ILE A C 1
ATOM 2276 O O . ILE A 1 285 ? 4.412 -10.165 2.955 1.00 98.50 285 ILE A O 1
ATOM 2280 N N . TYR A 1 286 ? 4.895 -9.530 0.870 1.00 98.56 286 TYR A N 1
ATOM 2281 C CA . TYR A 1 286 ? 5.926 -10.537 0.629 1.00 98.56 286 TYR A CA 1
ATOM 2282 C C . TYR A 1 286 ? 7.309 -9.904 0.766 1.00 98.56 286 TYR A C 1
ATOM 2284 O O . TYR A 1 286 ? 7.536 -8.816 0.240 1.00 98.56 286 TYR A O 1
ATOM 2292 N N . LEU A 1 287 ? 8.226 -10.588 1.449 1.00 98.38 287 LEU A N 1
ATOM 2293 C CA . LEU A 1 287 ? 9.629 -10.212 1.631 1.00 98.38 287 LEU A CA 1
ATOM 2294 C C . LEU A 1 287 ? 10.493 -11.452 1.382 1.00 98.38 287 LEU A C 1
ATOM 2296 O O . LEU A 1 287 ? 10.859 -12.175 2.307 1.00 98.38 287 LEU A O 1
ATOM 2300 N N . MET A 1 288 ? 10.797 -11.714 0.114 1.00 97.94 288 MET A N 1
ATOM 2301 C CA . MET A 1 288 ? 11.355 -12.994 -0.326 1.00 97.94 288 MET A CA 1
ATOM 2302 C C . MET A 1 288 ? 12.516 -12.814 -1.307 1.00 97.94 288 MET A C 1
ATOM 2304 O O . MET A 1 288 ? 12.825 -11.707 -1.753 1.00 97.94 288 MET A O 1
ATOM 2308 N N . LYS A 1 289 ? 13.177 -13.924 -1.654 1.00 98.19 289 LYS A N 1
ATOM 2309 C CA . LYS A 1 289 ? 14.145 -13.958 -2.758 1.00 98.19 289 LYS A CA 1
ATOM 2310 C C . LYS A 1 289 ? 13.488 -13.426 -4.035 1.00 98.19 289 LYS A C 1
ATOM 2312 O O . LYS A 1 289 ? 12.306 -13.675 -4.264 1.00 98.19 289 LYS A O 1
ATOM 2317 N N . ASN A 1 290 ? 14.261 -12.733 -4.867 1.00 98.62 290 ASN A N 1
ATOM 2318 C CA . ASN A 1 290 ? 13.783 -12.215 -6.139 1.00 98.62 290 ASN A CA 1
ATOM 2319 C C . ASN A 1 290 ? 13.471 -13.362 -7.113 1.00 98.62 290 ASN A C 1
ATOM 2321 O O . ASN A 1 290 ? 14.339 -13.845 -7.841 1.00 98.62 290 ASN A O 1
ATOM 2325 N N . ASP A 1 291 ? 12.225 -13.817 -7.063 1.00 98.50 291 ASP A N 1
ATOM 2326 C CA . ASP A 1 291 ? 11.631 -14.801 -7.955 1.00 98.50 291 ASP A CA 1
ATOM 2327 C C . ASP A 1 291 ? 10.163 -14.407 -8.193 1.00 98.50 291 ASP A C 1
ATOM 2329 O O . ASP A 1 291 ? 9.267 -14.840 -7.460 1.00 98.50 291 ASP A O 1
ATOM 2333 N N . PRO A 1 292 ? 9.889 -13.551 -9.197 1.00 98.44 292 PRO A N 1
ATOM 2334 C CA . PRO A 1 292 ? 8.525 -13.138 -9.512 1.00 98.44 292 PRO A CA 1
ATOM 2335 C C . PRO A 1 292 ? 7.600 -14.315 -9.863 1.00 98.44 292 PRO A C 1
ATOM 2337 O O . PRO A 1 292 ? 6.391 -14.227 -9.661 1.00 98.44 292 PRO A O 1
ATOM 2340 N N . GLY A 1 293 ? 8.140 -15.429 -10.373 1.00 98.38 293 GLY A N 1
ATOM 2341 C CA . GLY A 1 293 ? 7.3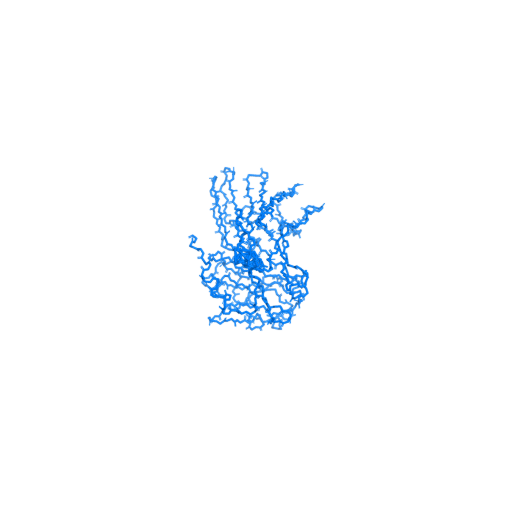57 -16.623 -10.692 1.00 98.38 293 GLY A CA 1
ATOM 2342 C C . GLY A 1 293 ? 6.831 -17.317 -9.437 1.00 98.38 293 GLY A C 1
ATOM 2343 O O . GLY A 1 293 ? 5.633 -17.596 -9.340 1.00 98.38 293 GLY A O 1
ATOM 2344 N N . GLU A 1 294 ? 7.704 -17.548 -8.454 1.00 98.31 294 GLU A N 1
ATOM 2345 C CA . GLU A 1 294 ? 7.295 -18.098 -7.157 1.00 98.31 294 GLU A CA 1
ATOM 2346 C C . GLU A 1 294 ? 6.398 -17.116 -6.390 1.00 98.31 294 GLU A C 1
ATOM 2348 O O . GLU A 1 294 ? 5.406 -17.547 -5.802 1.00 98.31 294 GLU A O 1
ATOM 2353 N N . LEU A 1 295 ? 6.660 -15.803 -6.461 1.00 98.44 295 LEU A N 1
ATOM 2354 C CA . LEU A 1 295 ? 5.768 -14.782 -5.898 1.00 98.44 295 LEU A CA 1
ATOM 2355 C C . LEU A 1 295 ? 4.350 -14.895 -6.473 1.00 98.44 295 LEU A C 1
ATOM 2357 O O . LEU A 1 295 ? 3.382 -14.942 -5.714 1.00 98.44 295 LEU A O 1
ATOM 2361 N N . LEU A 1 296 ? 4.209 -14.975 -7.803 1.00 98.12 296 LEU A N 1
ATOM 2362 C CA . LEU A 1 296 ? 2.896 -15.106 -8.438 1.00 98.12 296 LEU A CA 1
ATOM 2363 C C . LEU A 1 296 ? 2.187 -16.381 -7.973 1.00 98.12 296 LEU A C 1
ATOM 2365 O O . LEU A 1 296 ? 0.998 -16.348 -7.663 1.00 98.12 296 LEU A O 1
ATOM 2369 N N . LYS A 1 297 ? 2.909 -17.501 -7.897 1.00 97.81 297 LYS A N 1
ATOM 2370 C CA . LYS A 1 297 ? 2.366 -18.773 -7.412 1.00 97.81 297 LYS A CA 1
ATOM 2371 C C . LYS A 1 297 ? 1.889 -18.670 -5.961 1.00 97.81 297 LYS A C 1
ATOM 2373 O O . LYS A 1 297 ? 0.769 -19.090 -5.676 1.00 97.81 297 LYS A O 1
ATOM 2378 N N . LYS A 1 298 ? 2.686 -18.078 -5.063 1.00 97.19 298 LYS A N 1
ATOM 2379 C CA . LYS A 1 298 ? 2.288 -17.806 -3.671 1.00 97.19 298 LYS A CA 1
ATOM 2380 C C . LYS A 1 298 ? 1.032 -16.942 -3.609 1.00 97.19 298 LYS A C 1
ATOM 2382 O O . LYS A 1 298 ? 0.059 -17.346 -2.983 1.00 97.19 298 LYS A O 1
ATOM 2387 N N . TYR A 1 299 ? 1.011 -15.830 -4.340 1.00 96.69 299 TYR A N 1
ATOM 2388 C CA . TYR A 1 299 ? -0.146 -14.939 -4.421 1.00 96.69 299 TYR A CA 1
ATOM 2389 C C . TYR A 1 299 ? -1.410 -15.656 -4.913 1.00 96.69 299 TYR A C 1
ATOM 2391 O O . TYR A 1 299 ? -2.480 -15.489 -4.331 1.00 96.69 299 TYR A O 1
ATOM 2399 N N . LYS A 1 300 ? -1.306 -16.495 -5.950 1.00 95.75 300 LYS A N 1
ATOM 2400 C CA . LYS A 1 300 ? -2.442 -17.278 -6.460 1.00 95.75 300 LYS A CA 1
ATOM 2401 C C . LYS A 1 300 ? -2.954 -18.300 -5.447 1.00 95.75 300 LYS A C 1
ATOM 2403 O O . LYS A 1 300 ? -4.164 -18.465 -5.337 1.00 95.75 300 LYS A O 1
ATOM 2408 N N . ASN A 1 301 ? -2.056 -18.944 -4.706 1.00 93.75 301 ASN A N 1
ATOM 2409 C CA . ASN A 1 301 ? -2.415 -19.927 -3.683 1.00 93.75 301 ASN A CA 1
ATOM 2410 C C . ASN A 1 301 ? -2.959 -19.281 -2.400 1.00 93.75 301 ASN A C 1
ATOM 2412 O O . ASN A 1 301 ? -3.755 -19.898 -1.700 1.00 93.75 301 ASN A O 1
ATOM 2416 N N . GLY A 1 302 ? -2.529 -18.056 -2.090 1.00 86.62 302 GLY A N 1
ATOM 2417 C CA . GLY A 1 302 ? -2.946 -17.297 -0.911 1.00 86.62 302 GLY A CA 1
ATOM 2418 C C . GLY A 1 302 ? -4.275 -16.555 -1.071 1.00 86.62 302 GLY A C 1
ATOM 2419 O O . GLY A 1 302 ? -4.742 -15.951 -0.105 1.00 86.62 302 GLY A O 1
ATOM 2420 N N . LYS A 1 303 ? -4.901 -16.578 -2.260 1.00 80.94 303 LYS A N 1
ATOM 2421 C CA . LYS A 1 303 ? -6.206 -15.938 -2.469 1.00 80.94 303 LYS A CA 1
ATOM 2422 C C . LYS A 1 303 ? -7.251 -16.593 -1.569 1.00 80.94 303 LYS A C 1
ATOM 2424 O O . LYS A 1 303 ? -7.570 -17.771 -1.724 1.00 80.94 303 LYS A O 1
ATOM 2429 N N . ARG A 1 304 ? -7.799 -15.813 -0.640 1.00 74.19 304 ARG A N 1
ATOM 2430 C CA . ARG A 1 304 ? -8.992 -16.201 0.113 1.00 74.19 304 ARG A CA 1
ATOM 2431 C C . ARG A 1 304 ? -10.210 -16.028 -0.792 1.00 74.19 304 ARG A C 1
ATOM 2433 O O . ARG A 1 304 ? -10.249 -15.112 -1.612 1.00 74.19 304 ARG A O 1
ATOM 2440 N N . ASN A 1 305 ? -11.188 -16.918 -0.654 1.00 61.75 305 ASN A N 1
ATOM 2441 C CA . ASN A 1 305 ? -12.516 -16.660 -1.198 1.00 61.75 305 ASN A CA 1
ATOM 2442 C C . ASN A 1 305 ? -13.149 -15.601 -0.287 1.00 61.75 305 ASN A C 1
ATOM 2444 O O . ASN A 1 305 ? -13.401 -15.904 0.881 1.00 61.75 305 ASN A O 1
ATOM 2448 N N . ASN A 1 306 ? -13.298 -14.373 -0.789 1.00 55.34 306 ASN A N 1
ATOM 2449 C CA . ASN A 1 306 ? -13.977 -13.286 -0.077 1.00 55.34 306 ASN A CA 1
ATOM 2450 C C . ASN A 1 306 ? -15.497 -13.479 -0.077 1.00 55.34 306 ASN A C 1
ATOM 2452 O O . ASN A 1 306 ? -16.016 -14.104 -1.032 1.00 55.34 306 ASN A O 1
#

Foldseek 3Di:
DDDPDPVVVVVVVVVVVVVVVPVPQLQWKAKAFDDDDPDQAAAGWIWIDDPPWAFTKIKRQFCWKAFPVFTCDHRDDDPLHDHPDTDPDDWDWDADPVQNKIKTWDADPQGKIKIWIWGIDSFKIKIKIKIWAQHQDKTWFIFTWMKIFQCRTLFQNQFLDQQQKWFQFPNDTHTPCPWPPHCVNVVHGAKEKAFAPPADFFADHSRQTQDAAQDDRDNHHYTNTHGPFLKMKGATPVRFKIKMKGFGPQARIKIAHRRRGMTTSGGRGTDMAHHRGMDMTIMMIGIGTNDVPVVVVCVVVPDDDD